Protein AF-A0A1H0GLQ8-F1 (afdb_monomer)

Sequence (218 aa):
MNELDERLARIRRQKAEARTSAADDFAQLKDGLAEAQSKLAELDAVRQTLSEAVKADSRRITALRRRVTVGVVFVALVGALVLALTGAVASRMVDEARSEAARIRTENTQEIAEARAEGEAALQALADRLASREAVLTAEIEAMGADLAQLGADRDAARADLEHFADLRQQIGFDLIPYRNRVVIVVPQGETITRWSAPGLSDLARYNGRMFRVVRAD

Radius of gyration: 82.25 Å; Cα contacts (8 Å, |Δi|>4): 58; chains: 1; bounding box: 126×51×230 Å

Foldseek 3Di:
DDPVVVVVVVVVVVVVVVVVVVVVVVVVVVVVVVVVVVVVVVVVVVVVVVVVVVVVVVVVVVVVVVVVVVVVVVVVVVVVVVVVVVVVVVVVVVVVVVVVVVVVVVVVVVVVVVVVVVVVVVVVVVVVVVVVVVVVVVVVVVVVVVVVVVVVVVVVVVVVVVVVVVVVCVVLAWDFDDDPNDTDIHHDPQKDKDFDDDPPCQPPDDDVSTDIDIDGHD

Mean predicted aligned error: 19.17 Å

pLDDT: mean 80.09, std 10.62, range [47.34, 95.38]

Secondary structure (DSSP, 8-state):
--HHHHHHHHHHHHHHHHHHHHHHHHHHHHHHHHHHHHHHHHHHHHHHHHHHHHHHHHHHHHHHHHHHHHHHHHHHHHHHHHHHHHHHHHHHHHHHHHHHHHHHHHHHHHHHHHHHHHHHHHHHHHHHHHHHHHHHHHHHHHHHHHHHHHHHHHHHHHHHHHHHHHHHHHHHT-EEEEETTEEEEE--TTEEEEE---TT-TTT--BTTB-EEEEE--

Solvent-accessible surface area (backbone atoms only — not comparable to full-atom values): 12084 Å² total; per-residue (Å²): 137,67,74,66,59,60,52,53,52,50,53,54,48,54,54,50,52,54,52,52,52,53,51,51,54,52,49,54,50,50,52,52,49,51,53,51,52,51,52,50,52,51,49,50,51,52,51,50,52,51,54,52,51,52,53,54,49,53,52,50,50,53,55,50,51,51,51,51,53,53,49,52,51,49,53,52,50,51,52,51,50,52,54,51,52,54,50,55,51,52,50,51,52,50,51,50,52,49,53,49,52,49,48,51,49,54,52,51,52,47,53,52,50,51,54,46,53,53,49,52,51,53,51,49,56,49,50,55,52,48,54,52,50,50,55,52,50,53,53,50,52,52,50,51,52,50,54,51,52,50,53,50,52,54,49,52,51,54,47,51,53,50,52,52,49,51,51,51,32,61,74,74,51,46,46,80,44,84,52,95,95,41,79,43,84,43,62,51,93,63,44,44,83,39,84,46,87,59,91,92,54,69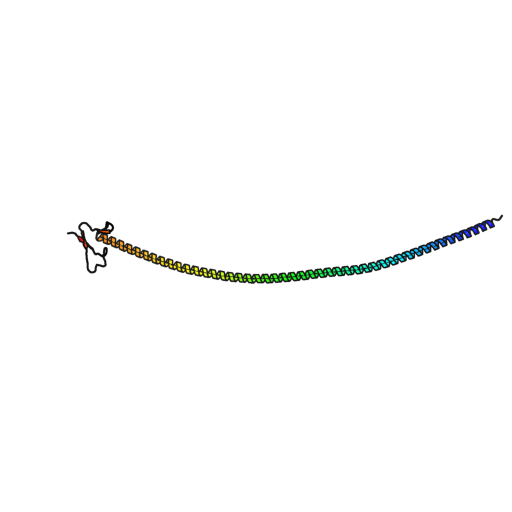,89,80,56,60,64,96,84,41,39,70,41,82,41,76,57,130

Organism: NCBI:txid391948

Structure (mmCIF, N/CA/C/O backbone):
data_AF-A0A1H0GLQ8-F1
#
_entry.id   AF-A0A1H0GLQ8-F1
#
loop_
_atom_site.group_PDB
_atom_site.id
_atom_site.type_symbol
_atom_site.label_atom_id
_atom_site.label_alt_id
_atom_site.label_comp_id
_atom_site.label_asym_id
_atom_site.label_entity_id
_atom_site.label_seq_id
_atom_site.pdbx_PDB_ins_code
_atom_site.Cartn_x
_atom_site.Cartn_y
_atom_site.Cartn_z
_atom_site.occupancy
_atom_site.B_iso_or_equiv
_atom_site.auth_seq_id
_atom_site.auth_comp_id
_atom_site.auth_asym_id
_atom_site.auth_atom_id
_atom_site.pdbx_PDB_model_num
ATOM 1 N N . MET A 1 1 ? 83.042 38.368 -135.558 1.00 49.59 1 MET A N 1
ATOM 2 C CA . MET A 1 1 ? 82.892 37.562 -134.323 1.00 49.59 1 MET A CA 1
ATOM 3 C C . MET A 1 1 ? 81.404 37.416 -134.049 1.00 49.59 1 MET A C 1
ATOM 5 O O . MET A 1 1 ? 80.696 38.394 -134.227 1.00 49.59 1 MET A O 1
ATOM 9 N N . ASN A 1 2 ? 80.935 36.194 -133.787 1.00 54.16 2 ASN A N 1
ATOM 10 C CA . ASN A 1 2 ? 79.605 35.715 -134.186 1.00 54.16 2 ASN A CA 1
ATOM 11 C C . ASN A 1 2 ? 78.627 35.624 -132.990 1.00 54.16 2 ASN A C 1
ATOM 13 O O . ASN A 1 2 ? 78.870 34.882 -132.044 1.00 54.16 2 ASN A O 1
ATOM 17 N N . GLU A 1 3 ? 77.508 36.349 -133.048 1.00 62.97 3 GLU A N 1
ATOM 18 C CA . GLU A 1 3 ? 76.462 36.471 -132.005 1.00 62.97 3 GLU A CA 1
ATOM 19 C C . GLU A 1 3 ? 75.772 35.132 -131.646 1.00 62.97 3 GLU A C 1
ATOM 21 O O . GLU A 1 3 ? 75.215 34.949 -130.560 1.00 62.97 3 GLU A O 1
ATOM 26 N N . LEU A 1 4 ? 75.862 34.151 -132.548 1.00 64.12 4 LEU A N 1
ATOM 27 C CA . LEU A 1 4 ? 75.342 32.793 -132.373 1.00 64.12 4 LEU A CA 1
ATOM 28 C C . LEU A 1 4 ? 76.078 31.988 -131.289 1.00 64.12 4 LEU A C 1
ATOM 30 O O . LEU A 1 4 ? 75.429 31.245 -130.549 1.00 64.12 4 LEU A O 1
ATOM 34 N N . ASP A 1 5 ? 77.393 32.163 -131.137 1.00 63.53 5 ASP A N 1
ATOM 35 C CA . ASP A 1 5 ? 78.181 31.400 -130.157 1.00 63.53 5 ASP A CA 1
ATOM 36 C C . ASP A 1 5 ? 77.890 31.841 -128.717 1.00 63.53 5 ASP A C 1
ATOM 38 O O . ASP A 1 5 ? 77.832 31.025 -127.793 1.00 63.53 5 ASP A O 1
ATOM 42 N N . GLU A 1 6 ? 77.609 33.127 -128.520 1.00 68.44 6 GLU A N 1
ATOM 43 C CA . GLU A 1 6 ? 77.315 33.685 -127.202 1.00 68.44 6 GLU A CA 1
ATOM 44 C C . GLU A 1 6 ? 75.910 33.291 -126.704 1.00 68.44 6 GLU A C 1
ATOM 46 O O . GLU A 1 6 ? 75.699 33.045 -125.510 1.00 68.44 6 GLU A O 1
ATOM 51 N N . ARG A 1 7 ? 74.943 33.144 -127.622 1.00 66.19 7 ARG A N 1
ATOM 52 C CA . ARG A 1 7 ? 73.624 32.560 -127.322 1.00 66.19 7 ARG A CA 1
ATOM 53 C C . ARG A 1 7 ? 73.721 31.072 -126.992 1.00 66.19 7 ARG A C 1
ATOM 55 O O . ARG A 1 7 ? 73.078 30.623 -126.042 1.00 66.19 7 ARG A O 1
ATOM 62 N N . LEU A 1 8 ? 74.549 30.315 -127.714 1.00 67.75 8 LEU A N 1
ATOM 63 C CA . LEU A 1 8 ? 74.749 28.890 -127.443 1.00 67.75 8 LEU A CA 1
ATOM 64 C C . LEU A 1 8 ? 75.409 28.657 -126.073 1.00 67.75 8 LEU A C 1
ATOM 66 O O . LEU A 1 8 ? 75.023 27.742 -125.341 1.00 67.75 8 LEU A O 1
ATOM 70 N N . ALA A 1 9 ? 76.365 29.512 -125.697 1.00 70.62 9 ALA A N 1
ATOM 71 C CA . ALA A 1 9 ? 77.002 29.490 -124.383 1.00 70.62 9 ALA A CA 1
ATOM 72 C C . ALA A 1 9 ? 76.008 29.813 -123.253 1.00 70.62 9 ALA A C 1
ATOM 74 O O . ALA A 1 9 ? 75.979 29.101 -122.248 1.00 70.62 9 ALA A O 1
ATOM 75 N N . ARG A 1 10 ? 75.139 30.821 -123.434 1.00 70.31 10 ARG A N 1
ATOM 76 C CA . ARG A 1 10 ? 74.083 31.168 -122.464 1.00 70.31 10 ARG A CA 1
ATOM 77 C C . ARG A 1 10 ? 73.074 30.039 -122.260 1.00 70.31 10 ARG A C 1
ATOM 79 O O . ARG A 1 10 ? 72.783 29.696 -121.118 1.00 70.31 10 ARG A O 1
ATOM 86 N N . ILE A 1 11 ? 72.606 29.408 -123.339 1.00 70.25 11 ILE A N 1
ATOM 87 C CA . ILE A 1 11 ? 71.654 28.287 -123.256 1.00 70.25 11 ILE A CA 1
ATOM 88 C C . ILE A 1 11 ? 72.286 27.076 -122.555 1.00 70.25 11 ILE A C 1
ATOM 90 O O . ILE A 1 11 ? 71.638 26.427 -121.733 1.00 70.25 11 ILE A O 1
ATOM 94 N N . ARG A 1 12 ? 73.563 26.769 -122.827 1.00 68.31 12 ARG A N 1
ATOM 95 C CA . ARG A 1 12 ? 74.273 25.686 -122.125 1.00 68.31 12 ARG A CA 1
ATOM 96 C C . ARG A 1 12 ? 74.431 25.969 -120.630 1.00 68.31 12 ARG A C 1
ATOM 98 O O . ARG A 1 12 ? 74.273 25.043 -119.839 1.00 68.31 12 ARG A O 1
ATOM 105 N N . ARG A 1 13 ? 74.685 27.224 -120.249 1.00 69.25 13 ARG A N 1
ATOM 106 C CA . ARG A 1 13 ? 74.791 27.650 -118.845 1.00 69.25 13 ARG A CA 1
ATOM 107 C C . ARG A 1 13 ? 73.452 27.538 -118.114 1.00 69.25 13 ARG A C 1
ATOM 109 O O . ARG A 1 13 ? 73.380 26.850 -117.105 1.00 69.25 13 ARG A O 1
ATOM 116 N N . GLN A 1 14 ? 72.382 28.072 -118.705 1.00 71.56 14 GLN A N 1
ATOM 117 C CA . GLN A 1 14 ? 71.026 27.970 -118.152 1.00 71.56 14 GLN A CA 1
ATOM 118 C C . GLN A 1 14 ? 70.559 26.518 -118.011 1.00 71.56 14 GLN A C 1
ATOM 120 O O . GLN A 1 14 ? 69.934 26.162 -117.019 1.00 71.56 14 GLN A O 1
ATOM 125 N N . LYS A 1 15 ? 70.890 25.648 -118.973 1.00 65.44 15 LYS A N 1
ATOM 126 C CA . LYS A 1 15 ? 70.557 24.220 -118.884 1.00 65.44 15 LYS A CA 1
ATOM 127 C C . LYS A 1 15 ? 71.316 23.510 -117.758 1.00 65.44 15 LYS A C 1
ATOM 129 O O . LYS A 1 15 ? 70.762 22.598 -117.149 1.00 65.44 15 LYS A O 1
ATOM 134 N N . ALA A 1 16 ? 72.568 23.886 -117.502 1.00 68.62 16 ALA A N 1
ATOM 135 C CA . ALA A 1 16 ? 73.348 23.327 -116.4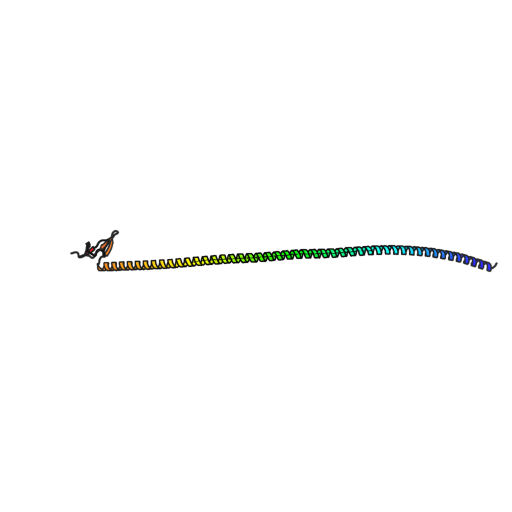02 1.00 68.62 16 ALA A CA 1
ATOM 136 C C . ALA A 1 16 ? 72.811 23.801 -115.041 1.00 68.62 16 ALA A C 1
ATOM 138 O O . ALA A 1 16 ? 72.562 22.965 -114.179 1.00 68.62 16 ALA A O 1
ATOM 139 N N . GLU A 1 17 ? 72.538 25.101 -114.900 1.00 70.38 17 GLU A N 1
ATOM 140 C CA . GLU A 1 17 ? 71.990 25.717 -113.681 1.00 70.38 17 GLU A CA 1
ATOM 141 C C . GLU A 1 17 ? 70.578 25.207 -113.348 1.00 70.38 17 GLU A C 1
ATOM 143 O O . GLU A 1 17 ? 70.289 24.869 -112.201 1.00 70.38 17 GLU A O 1
ATOM 148 N N . ALA A 1 18 ? 69.708 25.055 -114.352 1.00 63.97 18 ALA A N 1
ATOM 149 C CA . ALA A 1 18 ? 68.379 24.474 -114.159 1.00 63.97 18 ALA A CA 1
ATOM 150 C C . ALA A 1 18 ? 68.448 22.997 -113.737 1.00 63.97 18 ALA A C 1
ATOM 152 O O . ALA A 1 18 ? 67.607 22.527 -112.975 1.00 63.97 18 ALA A O 1
ATOM 153 N N . ARG A 1 19 ? 69.456 22.251 -114.210 1.00 62.09 19 ARG A N 1
ATOM 154 C CA . ARG A 1 19 ? 69.634 20.840 -113.850 1.00 62.09 19 ARG A CA 1
ATOM 155 C C . ARG A 1 19 ? 70.168 20.670 -112.429 1.00 62.09 19 ARG A C 1
ATOM 157 O O . ARG A 1 19 ? 69.769 19.715 -111.772 1.00 62.09 19 ARG A O 1
ATOM 164 N N . THR A 1 20 ? 71.035 21.565 -111.961 1.00 67.75 20 THR A N 1
ATOM 165 C CA . THR A 1 20 ? 71.507 21.565 -110.568 1.00 67.75 20 THR A CA 1
ATOM 166 C C . THR A 1 20 ? 70.415 22.028 -109.610 1.00 67.75 20 THR A C 1
ATOM 168 O O . THR A 1 20 ? 70.162 21.331 -108.640 1.00 67.75 20 THR A O 1
ATOM 171 N N . SER A 1 21 ? 69.676 23.097 -109.938 1.00 67.12 21 SER A N 1
ATOM 172 C CA . SER A 1 21 ? 68.538 23.559 -109.123 1.00 67.12 21 SER A CA 1
ATOM 173 C C . SER A 1 21 ? 67.460 22.485 -108.993 1.00 67.12 21 SER A C 1
ATOM 175 O O . SER A 1 21 ? 67.001 22.206 -107.895 1.00 67.12 21 SER A O 1
ATOM 177 N N . ALA A 1 22 ? 67.103 21.819 -110.098 1.00 61.66 22 ALA A N 1
ATOM 178 C CA . ALA A 1 22 ? 66.137 20.727 -110.047 1.00 61.66 22 ALA A CA 1
ATOM 179 C C . ALA A 1 22 ? 66.649 19.541 -109.210 1.00 61.66 22 ALA A C 1
ATOM 181 O O . ALA A 1 22 ? 65.866 18.909 -108.508 1.00 61.66 22 ALA A O 1
ATOM 182 N N . ALA A 1 23 ? 67.945 19.219 -109.272 1.00 66.31 23 ALA A N 1
ATOM 183 C CA . ALA A 1 23 ? 68.523 18.148 -108.462 1.00 66.31 23 ALA A CA 1
ATOM 184 C C . ALA A 1 23 ? 68.511 18.483 -106.959 1.00 66.31 23 ALA A C 1
ATOM 186 O O . ALA A 1 23 ? 68.191 17.603 -106.159 1.00 66.31 23 ALA A O 1
ATOM 187 N N . ASP A 1 24 ? 68.792 19.736 -106.595 1.00 69.38 24 ASP A N 1
ATOM 188 C CA . ASP A 1 24 ? 68.756 20.215 -105.209 1.00 69.38 24 ASP A CA 1
ATOM 189 C C . ASP A 1 24 ? 67.320 20.250 -104.660 1.00 69.38 24 ASP A C 1
ATOM 191 O O . ASP A 1 24 ? 67.075 19.747 -103.563 1.00 69.38 24 ASP A O 1
ATOM 195 N N . ASP A 1 25 ? 66.346 20.719 -105.448 1.00 67.81 25 ASP A N 1
ATOM 196 C CA . ASP A 1 25 ? 64.925 20.718 -105.066 1.00 67.81 25 ASP A CA 1
ATOM 197 C C . ASP A 1 25 ? 64.399 19.287 -104.839 1.00 67.81 25 ASP A C 1
ATOM 199 O O . ASP A 1 25 ? 63.671 19.016 -103.880 1.00 67.81 25 ASP A O 1
ATOM 203 N N . PHE A 1 26 ? 64.799 18.330 -105.687 1.00 68.50 26 PHE A N 1
ATOM 204 C CA . PHE A 1 26 ? 64.449 16.917 -105.504 1.00 68.50 26 PHE A CA 1
ATOM 205 C C . PHE A 1 26 ? 65.114 16.296 -104.271 1.00 68.50 26 PHE A C 1
ATOM 207 O O . PHE A 1 26 ? 64.495 15.450 -103.619 1.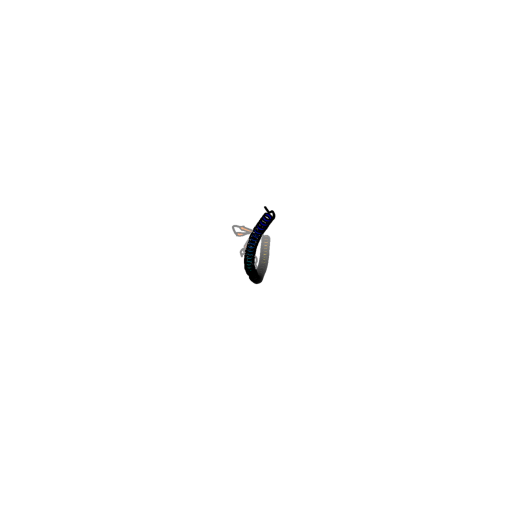00 68.50 26 PHE A O 1
ATOM 214 N N . ALA A 1 27 ? 66.343 16.695 -103.935 1.00 70.38 27 ALA A N 1
ATOM 215 C CA . ALA A 1 27 ? 67.005 16.257 -102.709 1.00 70.38 27 ALA A CA 1
ATOM 216 C C . ALA A 1 27 ? 66.273 16.798 -101.470 1.00 70.38 27 ALA A C 1
ATOM 218 O O . ALA A 1 27 ? 65.933 16.022 -100.580 1.00 70.38 27 ALA A O 1
ATOM 219 N N . GLN A 1 28 ? 65.910 18.084 -101.471 1.00 68.88 28 GLN A N 1
ATOM 220 C CA . GLN A 1 28 ? 65.162 18.713 -100.380 1.00 68.88 28 GLN A CA 1
ATOM 221 C C . GLN A 1 28 ? 63.776 18.088 -100.174 1.00 68.88 28 GLN A C 1
ATOM 223 O O . GLN A 1 28 ? 63.361 17.844 -99.042 1.00 68.88 28 GLN A O 1
ATOM 228 N N . LEU A 1 29 ? 63.063 17.778 -101.261 1.00 67.62 29 LEU A N 1
ATOM 229 C CA . LEU A 1 29 ? 61.773 17.087 -101.190 1.00 67.62 29 LEU A CA 1
ATOM 230 C C . LEU A 1 29 ? 61.911 15.651 -100.679 1.00 67.62 29 LEU A C 1
ATOM 232 O O . LEU A 1 29 ? 61.051 15.181 -99.935 1.00 67.62 29 LEU A O 1
ATOM 236 N N . LYS A 1 30 ? 62.980 14.948 -101.063 1.00 68.25 30 LYS A N 1
ATOM 237 C CA . LYS A 1 30 ? 63.251 13.589 -100.586 1.00 68.25 30 LYS A CA 1
ATOM 238 C C . LYS A 1 30 ? 63.563 13.578 -99.091 1.00 68.25 30 LYS A C 1
ATOM 240 O O . LYS A 1 30 ? 63.024 12.733 -98.377 1.00 68.25 30 LYS A O 1
ATOM 245 N N . ASP A 1 31 ? 64.364 14.529 -98.625 1.00 75.81 31 ASP A N 1
ATOM 246 C CA . ASP A 1 31 ? 64.688 14.682 -97.207 1.00 75.81 31 ASP A CA 1
ATOM 247 C C . ASP A 1 31 ? 63.444 15.089 -96.401 1.00 75.81 31 ASP A C 1
ATOM 249 O O . ASP A 1 31 ? 63.146 14.476 -95.377 1.00 75.81 31 ASP A O 1
ATOM 253 N N . GLY A 1 32 ? 62.636 16.025 -96.915 1.00 72.31 32 GLY A N 1
ATOM 254 C CA . GLY A 1 32 ? 61.366 16.418 -96.297 1.00 72.31 32 GLY A CA 1
ATOM 255 C C . GLY A 1 32 ? 60.334 15.285 -96.241 1.00 72.31 32 GLY A C 1
ATOM 256 O O . GLY A 1 32 ? 59.610 15.153 -95.254 1.00 72.31 32 GLY A O 1
ATOM 257 N N . LEU A 1 33 ? 60.281 14.417 -97.259 1.00 71.38 33 LEU A N 1
ATOM 258 C CA . LEU A 1 33 ? 59.424 13.229 -97.255 1.00 71.38 33 LEU A CA 1
ATOM 259 C C . LEU A 1 33 ? 59.906 12.191 -96.234 1.00 71.38 33 LEU A C 1
ATOM 261 O O . LEU A 1 33 ? 59.079 11.594 -95.545 1.00 71.38 33 LEU A O 1
ATOM 265 N N . ALA A 1 34 ? 61.220 11.991 -96.115 1.00 75.94 34 ALA A N 1
ATOM 266 C CA . ALA A 1 34 ? 61.797 11.103 -95.109 1.00 75.94 34 ALA A CA 1
ATOM 267 C C . ALA A 1 34 ? 61.519 11.617 -93.685 1.00 75.94 34 ALA A C 1
ATOM 269 O O . ALA A 1 34 ? 61.120 10.841 -92.816 1.00 75.94 34 ALA A O 1
ATOM 270 N N . GLU A 1 35 ? 61.635 12.928 -93.459 1.00 79.06 35 GLU A N 1
ATOM 271 C CA . GLU A 1 35 ? 61.302 13.558 -92.180 1.00 79.06 35 GLU A CA 1
ATOM 272 C C . GLU A 1 35 ? 59.804 13.429 -91.856 1.00 79.06 35 GLU A C 1
ATOM 274 O O . GLU A 1 35 ? 59.433 13.071 -90.735 1.00 79.06 35 GLU A O 1
ATOM 279 N N . ALA A 1 36 ? 58.929 13.653 -92.841 1.00 71.69 36 ALA A N 1
ATOM 280 C CA . ALA A 1 36 ? 57.488 13.488 -92.677 1.00 71.69 36 ALA A CA 1
ATOM 281 C C . ALA A 1 36 ? 57.105 12.030 -92.375 1.00 71.69 36 ALA A C 1
ATOM 283 O O . ALA A 1 36 ? 56.279 11.790 -91.496 1.00 71.69 36 ALA A O 1
ATOM 284 N N . GLN A 1 37 ? 57.727 11.057 -93.049 1.00 75.19 37 GLN A N 1
ATOM 285 C CA . GLN A 1 37 ? 57.523 9.631 -92.777 1.00 75.19 37 GLN A CA 1
ATOM 286 C C . GLN A 1 37 ? 58.008 9.240 -91.376 1.00 75.19 37 GLN A C 1
ATOM 288 O O . GLN A 1 37 ? 57.306 8.508 -90.680 1.00 75.19 37 GLN A O 1
ATOM 293 N N . SER A 1 38 ? 59.152 9.770 -90.929 1.00 82.00 38 SER A N 1
ATOM 294 C CA . SER A 1 38 ? 59.654 9.557 -89.565 1.00 82.00 38 SER A CA 1
ATOM 295 C C . SER A 1 38 ? 58.683 10.104 -88.518 1.00 82.00 38 SER A C 1
ATOM 297 O O . SER A 1 38 ? 58.324 9.396 -87.580 1.00 82.00 38 SER A O 1
ATOM 299 N N . LYS A 1 39 ? 58.184 11.333 -88.705 1.00 79.25 39 LYS A N 1
ATOM 300 C CA . LYS A 1 39 ? 57.196 11.948 -87.804 1.00 79.25 39 LYS A CA 1
ATOM 301 C C . LYS A 1 39 ? 55.878 11.181 -87.771 1.00 79.25 39 LYS A C 1
ATOM 303 O O . LYS A 1 39 ? 55.260 11.086 -86.716 1.00 79.25 39 LYS A O 1
ATOM 308 N N . LEU A 1 40 ? 55.448 10.619 -88.902 1.00 77.31 40 LEU A N 1
ATOM 309 C CA . LEU A 1 40 ? 54.238 9.797 -88.964 1.00 77.31 40 LEU A CA 1
ATOM 310 C C . LEU A 1 40 ? 54.415 8.483 -88.191 1.00 77.31 40 LEU A C 1
ATOM 312 O O . LEU A 1 40 ? 53.533 8.105 -87.424 1.00 77.31 40 LEU A O 1
ATOM 316 N N . ALA A 1 41 ? 55.577 7.839 -88.329 1.00 80.19 41 ALA A N 1
ATOM 317 C CA . ALA A 1 41 ? 55.919 6.636 -87.575 1.00 80.19 41 ALA A CA 1
ATOM 318 C C . ALA A 1 41 ? 56.018 6.907 -86.062 1.00 80.19 41 ALA A C 1
ATOM 320 O O . ALA A 1 41 ? 55.525 6.113 -85.260 1.00 80.19 41 ALA A O 1
ATOM 321 N N . GLU A 1 42 ? 56.591 8.046 -85.659 1.00 84.12 42 GLU A N 1
ATOM 322 C CA . GLU A 1 42 ? 56.594 8.486 -84.258 1.00 84.12 42 GLU A CA 1
ATOM 323 C C . GLU A 1 42 ? 55.173 8.727 -83.735 1.00 84.12 42 GLU A C 1
ATOM 325 O O . GLU A 1 42 ? 54.838 8.293 -82.631 1.00 84.12 42 GLU A O 1
ATOM 330 N N . LEU A 1 43 ? 54.307 9.365 -84.530 1.00 79.50 43 LEU A N 1
ATOM 331 C CA . LEU A 1 43 ? 52.918 9.614 -84.146 1.00 79.50 43 LEU A CA 1
ATOM 332 C C . LEU A 1 43 ? 52.129 8.313 -83.970 1.00 79.50 43 LEU A C 1
ATOM 334 O O . LEU A 1 43 ? 51.350 8.193 -83.023 1.00 79.50 43 LEU A O 1
ATOM 338 N N . ASP A 1 44 ? 52.336 7.336 -84.853 1.00 81.44 44 ASP A N 1
ATOM 339 C CA . ASP A 1 44 ? 51.697 6.025 -84.754 1.00 81.44 44 ASP A CA 1
ATOM 340 C C . ASP A 1 44 ? 52.202 5.243 -83.536 1.00 81.44 44 ASP A C 1
ATOM 342 O O . ASP A 1 44 ? 51.394 4.639 -82.824 1.00 81.44 44 ASP A O 1
ATOM 346 N N . ALA A 1 45 ? 53.495 5.332 -83.209 1.00 81.88 45 ALA A N 1
ATOM 347 C CA . ALA A 1 45 ? 54.038 4.756 -81.981 1.00 81.88 45 ALA A CA 1
ATOM 348 C C . ALA A 1 45 ? 53.416 5.401 -80.727 1.00 81.88 45 ALA A C 1
ATOM 350 O O . ALA A 1 45 ? 52.982 4.697 -79.812 1.00 81.88 45 ALA A O 1
ATOM 351 N N . VAL A 1 46 ? 53.287 6.733 -80.693 1.00 81.06 46 VAL A N 1
ATOM 352 C CA . VAL A 1 46 ? 52.617 7.463 -79.598 1.00 81.06 46 VAL A CA 1
ATOM 353 C C . VAL A 1 46 ? 51.134 7.098 -79.511 1.00 81.06 46 VAL A C 1
ATOM 355 O O . VAL A 1 46 ? 50.598 6.890 -78.422 1.00 81.06 46 VAL A O 1
ATOM 358 N N . ARG A 1 47 ? 50.454 6.961 -80.651 1.00 79.06 47 ARG A N 1
ATOM 359 C CA . ARG A 1 47 ? 49.052 6.538 -80.697 1.00 79.06 47 ARG A CA 1
ATOM 360 C C . ARG A 1 47 ? 48.885 5.120 -80.158 1.00 79.06 47 ARG A C 1
ATOM 362 O O . ARG A 1 47 ? 47.929 4.858 -79.424 1.00 79.06 47 ARG A O 1
ATOM 369 N N . GLN A 1 48 ? 49.807 4.219 -80.485 1.00 79.06 48 GLN A N 1
ATOM 370 C CA . GLN A 1 48 ? 49.790 2.850 -79.990 1.00 79.06 48 GLN A CA 1
ATOM 371 C C . GLN A 1 48 ? 50.007 2.806 -78.473 1.00 79.06 48 GLN A C 1
ATOM 373 O O . GLN A 1 48 ? 49.194 2.185 -77.781 1.00 79.06 48 GLN A O 1
ATOM 378 N N . THR A 1 49 ? 50.997 3.532 -77.940 1.00 82.69 49 THR A N 1
ATOM 379 C CA . THR A 1 49 ? 51.257 3.573 -76.489 1.00 82.69 49 THR A CA 1
ATOM 380 C C . THR A 1 49 ? 50.100 4.190 -75.704 1.00 82.69 49 THR A C 1
ATOM 382 O O . THR A 1 49 ? 49.690 3.627 -74.687 1.00 82.69 49 THR A O 1
ATOM 385 N N . LEU A 1 50 ? 49.482 5.272 -76.199 1.00 74.88 50 LEU A N 1
ATOM 386 C CA . LEU A 1 50 ? 48.267 5.822 -75.589 1.00 74.88 50 LEU A CA 1
ATOM 387 C C . LEU A 1 50 ? 47.116 4.813 -75.618 1.00 74.88 50 LEU A C 1
ATOM 389 O O . LEU A 1 50 ? 46.391 4.679 -74.634 1.00 74.88 50 LEU A O 1
ATOM 393 N N . SER A 1 51 ? 46.934 4.089 -76.725 1.00 78.62 51 SER A N 1
ATOM 394 C CA . SER A 1 51 ? 45.856 3.099 -76.831 1.00 78.62 51 SER A CA 1
ATOM 395 C C . SER A 1 51 ? 46.030 1.943 -75.837 1.00 78.62 51 SER A C 1
ATOM 397 O O . SER A 1 51 ? 45.047 1.448 -75.280 1.00 78.62 51 SER A O 1
ATOM 399 N N . GLU A 1 52 ? 47.272 1.531 -75.577 1.00 83.38 52 GLU A N 1
ATOM 400 C CA . GLU A 1 52 ? 47.603 0.499 -74.597 1.00 83.38 52 GLU A CA 1
ATOM 401 C C . GLU A 1 52 ? 47.431 1.011 -73.164 1.00 83.38 52 GLU A C 1
ATOM 403 O O . GLU A 1 52 ? 46.808 0.322 -72.349 1.00 83.38 52 GLU A O 1
ATOM 408 N N . ALA A 1 53 ? 47.868 2.241 -72.878 1.00 74.06 53 ALA A N 1
ATOM 409 C CA . ALA A 1 53 ? 47.658 2.900 -71.590 1.00 74.06 53 ALA A CA 1
ATOM 410 C C . ALA A 1 53 ? 46.160 3.052 -71.268 1.00 74.06 53 ALA A C 1
ATOM 412 O O . ALA A 1 53 ? 45.710 2.646 -70.197 1.00 74.06 53 ALA A O 1
ATOM 413 N N . VAL A 1 54 ? 45.351 3.510 -72.228 1.00 71.88 54 VAL A N 1
ATOM 414 C CA . VAL A 1 54 ? 43.893 3.652 -72.068 1.00 71.88 54 VAL A CA 1
ATOM 415 C C . VAL A 1 54 ? 43.215 2.298 -71.830 1.00 71.88 54 VAL A C 1
ATOM 417 O O . VAL A 1 54 ? 42.319 2.191 -70.990 1.00 71.88 54 VAL A O 1
ATOM 420 N N . LYS A 1 55 ? 43.643 1.229 -72.516 1.00 79.00 55 LYS A N 1
ATOM 421 C CA . LYS A 1 55 ? 43.125 -0.129 -72.264 1.00 79.00 55 LYS A CA 1
ATOM 422 C C . LYS A 1 55 ? 43.510 -0.635 -70.872 1.00 79.00 55 LYS A C 1
ATOM 424 O O . LYS A 1 55 ? 42.677 -1.254 -70.203 1.00 79.00 55 LYS A O 1
ATOM 429 N N . ALA A 1 56 ? 44.743 -0.388 -70.432 1.00 78.81 56 ALA A N 1
ATOM 430 C CA . ALA A 1 56 ? 45.211 -0.765 -69.101 1.00 78.81 56 ALA A CA 1
ATOM 431 C C . ALA A 1 56 ? 44.430 -0.028 -68.000 1.00 78.81 56 ALA A C 1
ATOM 433 O O . ALA A 1 56 ? 43.950 -0.664 -67.056 1.00 78.81 56 ALA A O 1
ATOM 434 N N . ASP A 1 57 ? 44.209 1.275 -68.164 1.00 72.75 57 ASP A N 1
ATOM 435 C CA . ASP A 1 57 ? 43.449 2.089 -67.216 1.00 72.75 57 ASP A CA 1
ATOM 436 C C . ASP A 1 57 ? 41.962 1.726 -67.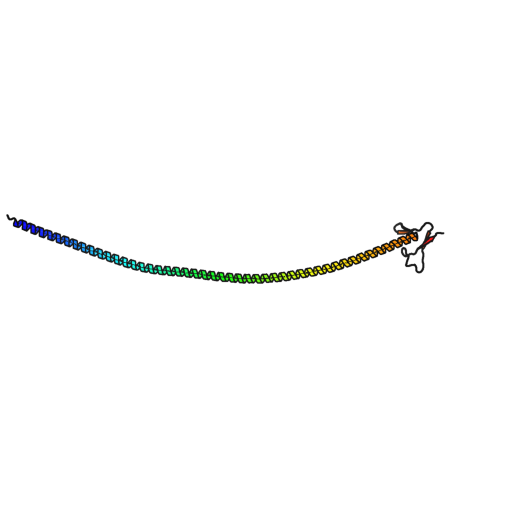207 1.00 72.75 57 ASP A C 1
ATOM 438 O O . ASP A 1 57 ? 41.371 1.581 -66.138 1.00 72.75 57 ASP A O 1
ATOM 442 N N . SER A 1 58 ? 41.360 1.439 -68.364 1.00 70.12 58 SER A N 1
ATOM 443 C CA . SER A 1 58 ? 39.971 0.964 -68.447 1.00 70.12 58 SER A CA 1
ATOM 444 C C . SER A 1 58 ? 39.751 -0.353 -67.680 1.00 70.12 58 SER A C 1
ATOM 446 O O . SER A 1 58 ? 38.770 -0.509 -66.938 1.00 70.12 58 SER A O 1
ATOM 448 N N . ARG A 1 59 ? 40.707 -1.293 -67.764 1.00 78.00 59 ARG A N 1
ATOM 449 C CA . ARG A 1 59 ? 40.677 -2.544 -66.983 1.00 78.00 59 ARG A CA 1
ATOM 450 C C . ARG A 1 59 ? 40.810 -2.281 -65.482 1.00 78.00 59 ARG A C 1
ATOM 452 O O . ARG A 1 59 ? 40.064 -2.868 -64.695 1.00 78.00 59 ARG A O 1
ATOM 459 N N . ARG A 1 60 ? 41.712 -1.379 -65.079 1.00 73.06 60 ARG A N 1
ATOM 460 C CA . ARG A 1 60 ? 41.900 -0.991 -63.669 1.00 73.06 60 ARG A CA 1
ATOM 461 C C . ARG A 1 60 ? 40.656 -0.319 -63.092 1.00 73.06 60 ARG A C 1
ATOM 463 O O . ARG A 1 60 ? 40.224 -0.697 -62.006 1.00 73.06 60 ARG A O 1
ATOM 470 N N . ILE A 1 61 ? 40.029 0.594 -63.834 1.00 76.62 61 ILE A N 1
ATOM 471 C CA . ILE A 1 61 ? 38.788 1.272 -63.429 1.00 76.62 61 ILE A CA 1
ATOM 472 C C . ILE A 1 61 ? 37.655 0.260 -63.234 1.00 76.62 61 ILE A C 1
ATOM 474 O O . ILE A 1 61 ? 36.923 0.333 -62.248 1.00 76.62 61 ILE A O 1
ATOM 478 N N . THR A 1 62 ? 37.528 -0.723 -64.126 1.00 79.88 62 THR A N 1
ATOM 479 C CA . THR A 1 62 ? 36.491 -1.762 -64.018 1.00 79.88 62 THR A CA 1
ATOM 480 C C . THR A 1 62 ? 36.706 -2.655 -62.792 1.00 79.88 62 THR A C 1
ATOM 482 O O . THR A 1 62 ? 35.763 -2.936 -62.048 1.00 79.88 62 THR A O 1
ATOM 485 N N . ALA A 1 63 ? 37.953 -3.056 -62.524 1.00 77.06 63 ALA A N 1
ATOM 486 C CA . ALA A 1 63 ? 38.300 -3.827 -61.332 1.00 77.06 63 ALA A CA 1
ATOM 487 C C . ALA A 1 63 ? 38.060 -3.031 -60.036 1.00 77.06 63 ALA A C 1
ATOM 489 O O . ALA A 1 63 ? 37.536 -3.580 -59.064 1.00 77.06 63 ALA A O 1
ATOM 490 N N . LEU A 1 64 ? 38.392 -1.736 -60.032 1.00 78.88 64 LEU A N 1
ATOM 491 C CA . LEU A 1 64 ? 38.171 -0.852 -58.891 1.00 78.88 64 LEU A CA 1
ATOM 492 C C . LEU A 1 64 ? 36.675 -0.650 -58.625 1.00 78.88 64 LEU A C 1
ATOM 494 O O . LEU A 1 64 ? 36.240 -0.821 -57.489 1.00 78.88 64 LEU A O 1
ATOM 498 N N . ARG A 1 65 ? 35.869 -0.393 -59.667 1.00 81.50 65 ARG A N 1
ATOM 499 C CA . ARG A 1 65 ? 34.404 -0.295 -59.552 1.00 81.50 65 ARG A CA 1
ATOM 500 C C . ARG A 1 65 ? 33.811 -1.554 -58.931 1.00 81.50 65 ARG A C 1
ATOM 502 O O . ARG A 1 65 ? 33.062 -1.447 -57.970 1.00 81.50 65 ARG A O 1
ATOM 509 N N . ARG A 1 66 ? 34.207 -2.743 -59.402 1.00 84.06 66 ARG A N 1
ATOM 510 C CA . ARG A 1 66 ? 33.724 -4.014 -58.840 1.00 84.06 66 ARG A CA 1
ATOM 511 C C . ARG A 1 66 ? 34.072 -4.156 -57.357 1.00 84.06 66 ARG A C 1
ATOM 513 O O . ARG A 1 66 ? 33.215 -4.566 -56.581 1.00 84.06 66 ARG A O 1
ATOM 520 N N . ARG A 1 67 ? 35.296 -3.802 -56.947 1.00 83.44 67 ARG A N 1
ATOM 521 C CA . ARG A 1 67 ? 35.703 -3.845 -55.530 1.00 83.44 67 ARG A CA 1
ATOM 522 C C . ARG A 1 67 ? 34.911 -2.862 -54.672 1.00 83.44 67 ARG A C 1
ATOM 524 O O . ARG A 1 67 ? 34.471 -3.246 -53.595 1.00 83.44 67 ARG A O 1
ATOM 531 N N . VAL A 1 68 ? 34.689 -1.639 -55.156 1.00 85.69 68 VAL A N 1
ATOM 532 C CA . VAL A 1 68 ? 33.885 -0.635 -54.445 1.00 85.69 68 VAL A CA 1
ATOM 533 C C . VAL A 1 68 ? 32.439 -1.105 -54.306 1.00 85.69 68 VAL A C 1
ATOM 535 O O . VAL A 1 68 ? 31.908 -1.079 -53.204 1.00 85.69 68 VAL A O 1
ATOM 538 N N . THR A 1 69 ? 31.817 -1.615 -55.373 1.00 86.06 69 THR A N 1
ATOM 539 C CA . THR A 1 69 ? 30.444 -2.139 -55.310 1.00 86.06 69 THR A CA 1
ATOM 540 C C . THR A 1 69 ? 30.326 -3.298 -54.324 1.00 86.06 69 THR A C 1
ATOM 542 O O . THR A 1 69 ? 29.423 -3.297 -53.493 1.00 86.06 69 THR A O 1
ATOM 545 N N . VAL A 1 70 ? 31.255 -4.260 -54.361 1.00 87.56 70 VAL A N 1
ATOM 546 C CA . VAL A 1 70 ? 31.268 -5.382 -53.407 1.00 87.56 70 VAL A CA 1
ATOM 547 C C . VAL A 1 70 ? 31.466 -4.882 -51.975 1.00 87.56 70 VAL A C 1
ATOM 549 O O . VAL A 1 70 ? 30.758 -5.331 -51.080 1.00 87.56 70 VAL A O 1
ATOM 552 N N . GLY A 1 71 ? 32.370 -3.922 -51.758 1.00 85.12 71 GLY A N 1
ATOM 553 C CA . GLY A 1 71 ? 32.596 -3.316 -50.446 1.00 85.12 71 GLY A CA 1
ATOM 554 C C . GLY A 1 71 ? 31.353 -2.612 -49.901 1.00 85.12 71 GLY A C 1
ATOM 555 O O . GLY A 1 71 ? 30.968 -2.855 -48.763 1.00 85.12 71 GLY A O 1
ATOM 556 N N . VAL A 1 72 ? 30.676 -1.802 -50.720 1.00 88.88 72 VAL A N 1
ATOM 557 C CA . VAL A 1 72 ? 29.444 -1.096 -50.327 1.00 88.88 72 VAL A CA 1
ATOM 558 C C . VAL A 1 72 ? 28.322 -2.080 -49.994 1.00 88.88 72 VAL A C 1
ATOM 560 O O . VAL A 1 72 ? 27.666 -1.926 -48.967 1.00 88.88 72 VAL A O 1
ATOM 563 N N . VAL A 1 73 ? 28.126 -3.118 -50.813 1.00 90.69 73 VAL A N 1
ATOM 564 C CA . VAL A 1 73 ? 27.121 -4.161 -50.544 1.00 90.69 73 VAL A CA 1
ATOM 565 C C . VAL A 1 73 ? 27.442 -4.903 -49.249 1.00 90.69 73 VAL A C 1
ATOM 567 O O . VAL A 1 73 ? 26.546 -5.138 -48.443 1.00 90.69 73 VAL A O 1
ATOM 570 N N . PHE A 1 74 ? 28.712 -5.233 -49.011 1.00 90.38 74 PHE A N 1
ATOM 571 C CA . PHE A 1 74 ? 29.124 -5.898 -47.779 1.00 90.38 74 PHE A CA 1
ATOM 572 C C . PHE A 1 74 ? 28.862 -5.025 -46.547 1.00 90.38 74 PHE A C 1
ATOM 574 O O . PHE A 1 74 ? 28.276 -5.500 -45.579 1.00 90.38 74 PHE A O 1
ATOM 581 N N . VAL A 1 75 ? 29.212 -3.736 -46.598 1.00 90.38 75 VAL A N 1
ATOM 582 C CA . VAL A 1 75 ? 28.931 -2.786 -45.509 1.00 90.38 75 VAL A CA 1
ATOM 583 C C . VAL A 1 75 ? 27.426 -2.663 -45.254 1.00 90.38 75 VAL A C 1
ATOM 585 O O . VAL A 1 75 ? 27.004 -2.693 -44.100 1.00 90.38 75 VAL A O 1
ATOM 588 N N . ALA A 1 76 ? 26.607 -2.588 -4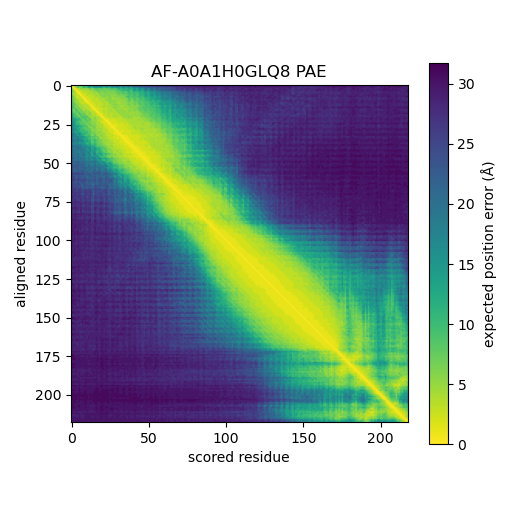6.305 1.00 88.44 76 ALA A N 1
ATOM 589 C CA . ALA A 1 76 ? 25.152 -2.537 -46.170 1.00 88.44 76 ALA A CA 1
ATOM 590 C C . ALA A 1 76 ? 24.579 -3.814 -45.531 1.00 88.44 76 ALA A C 1
ATOM 592 O O . ALA A 1 76 ? 23.739 -3.727 -44.636 1.00 88.44 76 ALA A O 1
ATOM 593 N N . LEU A 1 77 ? 25.059 -4.993 -45.941 1.00 90.62 77 LEU A N 1
ATOM 594 C CA . LEU A 1 77 ? 24.641 -6.275 -45.366 1.00 90.62 77 LEU A CA 1
ATOM 595 C C . LEU A 1 77 ? 25.047 -6.406 -43.897 1.00 90.62 77 LEU A C 1
ATOM 597 O O . LEU A 1 77 ? 24.236 -6.838 -43.081 1.00 90.62 77 LEU A O 1
ATOM 601 N N . VAL A 1 78 ? 26.269 -6.000 -43.545 1.00 91.50 78 VAL A N 1
ATOM 602 C CA . VAL A 1 78 ? 26.725 -5.987 -42.150 1.00 91.50 78 VAL A CA 1
ATOM 603 C C . VAL A 1 78 ? 25.883 -5.016 -41.322 1.00 91.50 78 VAL A C 1
ATOM 605 O O . VAL A 1 78 ? 25.432 -5.383 -40.242 1.00 91.50 78 VAL A O 1
ATOM 608 N N . GLY A 1 79 ? 25.597 -3.816 -41.835 1.00 89.38 79 GLY A N 1
ATOM 609 C CA . GLY A 1 79 ? 24.723 -2.851 -41.163 1.00 89.38 79 GLY A CA 1
ATOM 610 C C . GLY A 1 79 ? 23.311 -3.397 -40.923 1.00 89.38 79 GLY A C 1
ATOM 611 O O . GLY A 1 79 ? 22.791 -3.292 -39.813 1.00 89.38 79 GLY A O 1
ATOM 612 N N . ALA A 1 80 ? 22.716 -4.045 -41.928 1.00 89.50 80 ALA A N 1
ATOM 613 C CA . ALA A 1 80 ? 21.412 -4.692 -41.802 1.00 89.50 80 ALA A CA 1
ATOM 614 C C . ALA A 1 80 ? 21.430 -5.846 -40.785 1.00 89.50 80 ALA A C 1
ATOM 616 O O . ALA A 1 80 ? 20.508 -5.967 -39.980 1.00 89.50 80 ALA A O 1
ATOM 617 N N . LEU A 1 81 ? 22.488 -6.664 -40.779 1.00 88.19 81 LEU A N 1
ATOM 618 C CA . LEU A 1 81 ? 22.654 -7.756 -39.820 1.00 88.19 81 LEU A CA 1
ATOM 619 C C . LEU A 1 81 ? 22.769 -7.233 -38.385 1.00 88.19 81 LEU A C 1
ATOM 621 O O . LEU A 1 81 ? 22.117 -7.763 -37.489 1.00 88.19 81 LEU A O 1
ATOM 625 N N . VAL A 1 82 ? 23.560 -6.178 -38.167 1.00 91.06 82 VAL A N 1
ATOM 626 C CA . VAL A 1 82 ? 23.692 -5.540 -36.851 1.00 91.06 82 VAL A CA 1
ATOM 627 C C . VAL A 1 82 ? 22.340 -5.010 -36.378 1.00 91.06 82 VAL A C 1
ATOM 629 O O . VAL A 1 82 ? 21.945 -5.314 -35.257 1.00 91.06 82 VAL A O 1
ATOM 632 N N . LEU A 1 83 ? 21.599 -4.291 -37.229 1.00 87.69 83 LEU A N 1
ATOM 633 C CA . LEU A 1 83 ? 20.259 -3.785 -36.904 1.00 87.69 83 LEU A CA 1
ATOM 634 C C . LEU A 1 83 ? 19.259 -4.908 -36.587 1.00 87.69 83 LEU A C 1
ATOM 636 O O . LEU A 1 83 ? 18.462 -4.784 -35.659 1.00 87.69 83 LEU A O 1
ATOM 640 N N . ALA A 1 84 ? 19.303 -6.013 -37.331 1.00 85.75 84 ALA A N 1
ATOM 641 C CA . ALA A 1 84 ? 18.441 -7.164 -37.080 1.00 85.75 84 ALA A CA 1
ATOM 642 C C . ALA A 1 84 ? 18.765 -7.837 -35.736 1.00 85.75 84 ALA A C 1
ATOM 644 O O . ALA A 1 84 ? 17.855 -8.166 -34.974 1.00 85.75 84 ALA A O 1
ATOM 645 N N . LEU A 1 85 ? 20.053 -8.011 -35.419 1.00 85.75 85 LEU A N 1
ATOM 646 C CA . LEU A 1 85 ? 20.493 -8.611 -34.159 1.00 85.75 85 LEU A CA 1
ATOM 647 C C . LEU A 1 85 ? 20.159 -7.723 -32.956 1.00 85.75 85 LEU A C 1
ATOM 649 O O . LEU A 1 85 ? 19.643 -8.231 -31.960 1.00 85.75 85 LEU A O 1
ATOM 653 N N . THR A 1 86 ? 20.394 -6.410 -33.040 1.00 82.81 86 THR A N 1
ATOM 654 C CA . THR A 1 86 ? 20.045 -5.486 -31.949 1.00 82.81 86 THR A CA 1
ATOM 655 C C . THR A 1 86 ? 18.537 -5.400 -31.745 1.00 82.81 86 THR A C 1
ATOM 657 O O . THR A 1 86 ? 18.085 -5.438 -30.602 1.00 82.81 86 THR A O 1
ATOM 660 N N . GLY A 1 87 ? 17.748 -5.378 -32.824 1.00 83.06 87 GLY A N 1
ATOM 661 C CA . GLY A 1 87 ? 16.287 -5.427 -32.748 1.00 83.06 87 GLY A CA 1
ATOM 662 C C . GLY A 1 87 ? 15.765 -6.707 -32.087 1.00 83.06 87 GLY A C 1
ATOM 663 O O . GLY A 1 87 ? 14.878 -6.641 -31.239 1.00 83.06 87 GLY A O 1
ATOM 664 N N . ALA A 1 88 ? 16.351 -7.863 -32.415 1.00 81.50 88 ALA A N 1
ATOM 665 C CA . ALA A 1 88 ? 15.966 -9.151 -31.835 1.00 81.50 88 ALA A CA 1
ATOM 666 C C . ALA A 1 88 ? 16.341 -9.291 -30.350 1.00 81.50 88 ALA A C 1
ATOM 668 O O . ALA A 1 88 ? 15.613 -9.919 -29.583 1.00 81.50 88 ALA A O 1
ATOM 669 N N . VAL A 1 89 ? 17.474 -8.726 -29.922 1.00 85.94 89 VAL A N 1
ATOM 670 C CA . VAL A 1 89 ? 17.835 -8.696 -28.495 1.00 85.94 89 VAL A CA 1
ATOM 671 C C . VAL A 1 89 ? 16.906 -7.747 -27.739 1.00 85.94 89 VAL A C 1
ATOM 673 O O . VAL A 1 89 ? 16.396 -8.112 -26.682 1.00 85.94 89 VAL A O 1
ATOM 676 N N . ALA A 1 90 ? 16.622 -6.570 -28.304 1.00 80.56 90 ALA A N 1
ATOM 677 C CA . ALA A 1 90 ? 15.721 -5.598 -27.696 1.00 80.56 90 ALA A CA 1
ATOM 678 C C . ALA A 1 90 ? 14.303 -6.158 -27.509 1.00 80.56 90 ALA A C 1
ATOM 680 O O . ALA A 1 90 ? 13.713 -5.964 -26.449 1.00 80.56 90 ALA A O 1
ATOM 681 N N . SER A 1 91 ? 13.765 -6.892 -28.491 1.00 84.62 91 SER A N 1
ATOM 682 C CA . SER A 1 91 ? 12.438 -7.505 -28.354 1.00 84.62 91 SER A CA 1
ATOM 683 C C . SER A 1 91 ? 12.399 -8.555 -27.245 1.00 84.62 91 SER A C 1
ATOM 685 O O . SER A 1 91 ? 11.497 -8.515 -26.415 1.00 84.62 91 SER A O 1
ATOM 687 N N . ARG A 1 92 ? 13.415 -9.426 -27.156 1.00 85.56 92 ARG A N 1
ATOM 688 C CA . ARG A 1 92 ? 13.512 -10.428 -26.080 1.00 85.56 92 ARG A CA 1
ATOM 689 C C . ARG A 1 92 ? 13.580 -9.791 -24.698 1.00 85.56 92 ARG A C 1
ATOM 691 O O . ARG A 1 92 ? 12.861 -10.226 -23.809 1.00 85.56 92 ARG A O 1
ATOM 698 N N . MET A 1 93 ? 14.388 -8.743 -24.536 1.00 86.62 93 MET A N 1
ATOM 699 C CA . MET A 1 93 ? 14.475 -8.015 -23.265 1.00 86.62 93 MET A CA 1
ATOM 700 C C . MET A 1 93 ? 13.140 -7.367 -22.885 1.00 86.62 93 MET A C 1
ATOM 702 O O . MET A 1 93 ? 12.773 -7.362 -21.715 1.00 86.62 93 MET A O 1
ATOM 706 N N . VAL A 1 94 ? 12.398 -6.825 -23.856 1.00 89.50 94 VAL A N 1
ATOM 707 C CA . VAL A 1 94 ? 11.071 -6.243 -23.605 1.00 89.50 94 VAL A CA 1
ATOM 708 C C . VAL A 1 94 ? 10.058 -7.316 -23.218 1.00 89.50 94 VAL A C 1
ATOM 710 O O . VAL A 1 94 ? 9.263 -7.089 -22.309 1.00 89.50 94 VAL A O 1
ATOM 713 N N . ASP A 1 95 ? 10.075 -8.470 -23.879 1.00 91.62 95 ASP A N 1
ATOM 714 C CA . ASP A 1 95 ? 9.156 -9.565 -23.570 1.00 91.62 95 ASP A CA 1
ATOM 715 C C . ASP A 1 95 ? 9.452 -10.179 -22.193 1.00 91.62 95 ASP A C 1
ATOM 717 O O . ASP A 1 95 ? 8.519 -10.421 -21.429 1.00 91.62 95 ASP A O 1
ATOM 721 N N . GLU A 1 96 ? 10.728 -10.326 -21.830 1.00 91.75 96 GLU A N 1
ATOM 722 C CA . GLU A 1 96 ? 11.163 -10.753 -20.494 1.00 91.75 96 GLU A CA 1
ATOM 723 C C . GLU A 1 96 ? 10.802 -9.718 -19.417 1.00 91.75 96 GLU A C 1
ATOM 725 O O . GLU A 1 96 ? 10.259 -10.060 -18.371 1.00 91.75 96 GLU A O 1
ATOM 730 N N . ALA A 1 97 ? 10.995 -8.425 -19.690 1.00 86.06 97 ALA A N 1
ATOM 731 C CA . ALA A 1 97 ? 10.568 -7.371 -18.774 1.00 86.06 97 ALA A CA 1
ATOM 732 C C . ALA A 1 97 ? 9.040 -7.340 -18.598 1.00 86.06 97 ALA A C 1
ATOM 734 O O . ALA A 1 97 ? 8.542 -7.045 -17.512 1.00 86.06 97 ALA A O 1
ATOM 735 N N . ARG A 1 98 ? 8.271 -7.640 -19.652 1.00 92.56 98 ARG A N 1
ATOM 736 C CA . ARG A 1 98 ? 6.804 -7.717 -19.588 1.00 92.56 98 ARG A CA 1
ATOM 737 C C . ARG A 1 98 ? 6.326 -8.933 -18.809 1.00 92.56 98 ARG A C 1
ATOM 739 O O . ARG A 1 98 ? 5.380 -8.785 -18.038 1.00 92.56 98 ARG A O 1
ATOM 746 N N . SER A 1 99 ? 6.938 -10.101 -19.002 1.00 93.12 99 SER A N 1
ATOM 747 C CA . SER A 1 99 ? 6.586 -11.302 -18.240 1.00 93.12 99 SER A CA 1
ATOM 748 C C . SER A 1 99 ? 6.929 -11.129 -16.763 1.00 93.12 99 SER A C 1
ATOM 750 O O . SER A 1 99 ? 6.095 -11.431 -15.913 1.00 93.12 99 SER A O 1
ATOM 752 N N . GLU A 1 100 ? 8.087 -10.545 -16.460 1.00 90.69 100 GLU A N 1
ATOM 753 C CA . GLU A 1 100 ? 8.500 -10.239 -15.093 1.00 90.69 100 GLU A CA 1
ATOM 754 C C . GLU A 1 100 ? 7.575 -9.203 -14.443 1.00 90.69 100 GLU A C 1
ATOM 756 O O . GLU A 1 100 ? 7.085 -9.405 -13.335 1.00 90.69 100 GLU A O 1
ATOM 761 N N . ALA A 1 101 ? 7.230 -8.126 -15.157 1.00 91.12 101 ALA A N 1
ATOM 762 C CA . ALA A 1 101 ? 6.276 -7.137 -14.662 1.00 91.12 101 ALA A CA 1
ATOM 763 C C . ALA A 1 101 ? 4.873 -7.729 -14.447 1.00 91.12 101 ALA A C 1
ATOM 765 O O . ALA A 1 101 ? 4.175 -7.326 -13.516 1.00 91.12 101 ALA A O 1
ATOM 766 N N . ALA A 1 102 ? 4.438 -8.664 -15.298 1.00 93.31 102 ALA A N 1
ATOM 767 C CA . ALA A 1 102 ? 3.181 -9.379 -15.108 1.00 93.31 102 ALA A CA 1
ATOM 768 C C . ALA A 1 102 ? 3.238 -10.266 -13.859 1.00 93.31 102 ALA A C 1
ATOM 770 O O . ALA A 1 102 ? 2.325 -10.187 -13.042 1.00 93.31 102 ALA A O 1
ATOM 771 N N . ARG A 1 103 ? 4.330 -11.020 -13.670 1.00 94.62 103 ARG A N 1
ATOM 772 C CA . ARG A 1 103 ? 4.559 -11.845 -12.478 1.00 94.62 103 ARG A CA 1
ATOM 773 C C . ARG A 1 103 ? 4.521 -11.010 -11.201 1.00 94.62 103 ARG A C 1
ATOM 775 O O . ARG A 1 103 ? 3.709 -11.300 -10.332 1.00 94.62 103 ARG A O 1
ATOM 782 N N . ILE A 1 104 ? 5.297 -9.925 -11.143 1.00 91.69 104 ILE A N 1
ATOM 783 C CA . ILE A 1 104 ? 5.336 -9.014 -9.988 1.00 91.69 104 ILE A CA 1
ATOM 784 C C . ILE A 1 104 ? 3.950 -8.434 -9.699 1.00 91.69 104 ILE A C 1
ATOM 786 O O . ILE A 1 104 ? 3.559 -8.309 -8.545 1.00 91.69 104 ILE A O 1
ATOM 790 N N . ARG A 1 105 ? 3.170 -8.070 -10.727 1.00 90.50 105 ARG A N 1
ATOM 791 C CA . ARG A 1 105 ? 1.795 -7.593 -10.509 1.00 90.50 105 ARG A CA 1
ATOM 792 C C . ARG A 1 105 ? 0.919 -8.675 -9.901 1.00 90.50 105 ARG A C 1
ATOM 794 O O . ARG A 1 105 ? 0.176 -8.358 -8.984 1.00 90.50 105 ARG A O 1
ATOM 801 N N . THR A 1 106 ? 0.991 -9.907 -10.401 1.00 95.38 106 THR A N 1
ATOM 802 C CA . THR A 1 106 ? 0.206 -11.024 -9.869 1.00 95.38 106 THR A CA 1
ATOM 803 C C . THR A 1 106 ? 0.587 -11.327 -8.421 1.00 95.38 106 THR A C 1
ATOM 805 O O . THR A 1 106 ? -0.302 -11.375 -7.572 1.00 95.38 106 THR A O 1
ATOM 808 N N . GLU A 1 107 ? 1.883 -11.431 -8.125 1.00 93.62 107 GLU A N 1
ATOM 809 C CA . GLU A 1 107 ? 2.410 -11.642 -6.770 1.00 93.62 107 GLU A CA 1
ATOM 810 C C . GLU A 1 107 ? 1.980 -10.506 -5.832 1.00 93.62 107 GLU A C 1
ATOM 812 O O . GLU A 1 107 ? 1.316 -10.759 -4.832 1.00 93.62 107 GLU A O 1
ATOM 817 N N . ASN A 1 108 ? 2.198 -9.244 -6.216 1.00 92.62 108 ASN A N 1
ATOM 818 C CA . ASN A 1 108 ? 1.770 -8.096 -5.413 1.00 92.62 108 ASN A CA 1
ATOM 819 C C . ASN A 1 108 ? 0.250 -8.066 -5.197 1.00 92.62 108 ASN A C 1
ATOM 821 O O . ASN A 1 108 ? -0.210 -7.708 -4.117 1.00 92.62 108 ASN A O 1
ATOM 825 N N . THR A 1 109 ? -0.564 -8.405 -6.205 1.00 94.31 109 THR A N 1
ATOM 826 C CA . THR A 1 109 ? -2.025 -8.450 -6.017 1.00 94.31 109 THR A CA 1
ATOM 827 C C . THR A 1 109 ? -2.446 -9.541 -5.045 1.00 94.31 109 THR A C 1
ATOM 829 O O . THR A 1 109 ? -3.400 -9.328 -4.297 1.00 94.31 109 THR A O 1
ATOM 832 N N . GLN A 1 110 ? -1.740 -10.673 -5.034 1.00 94.44 110 GLN A N 1
ATOM 833 C CA . GLN A 1 110 ? -1.987 -11.754 -4.092 1.00 94.44 110 GLN A CA 1
ATOM 834 C C . GLN A 1 110 ? -1.570 -11.348 -2.675 1.00 94.44 110 GLN A C 1
ATOM 836 O O . GLN A 1 110 ? -2.396 -11.432 -1.772 1.00 94.44 110 GLN A O 1
ATOM 841 N N . GLU A 1 111 ? -0.361 -10.812 -2.491 1.00 91.00 111 GLU A N 1
ATOM 842 C CA . GLU A 1 111 ? 0.114 -10.333 -1.185 1.00 91.00 111 GLU A CA 1
ATOM 843 C C . GLU A 1 111 ? -0.799 -9.239 -0.611 1.00 91.00 111 GLU A C 1
ATOM 845 O O . GLU A 1 111 ? -1.137 -9.256 0.570 1.00 91.00 111 GLU A O 1
ATOM 850 N N . ILE A 1 112 ? -1.273 -8.307 -1.448 1.00 91.38 112 ILE A N 1
ATOM 851 C CA . ILE A 1 112 ? -2.232 -7.276 -1.023 1.00 91.38 112 ILE A CA 1
ATOM 852 C C . ILE A 1 112 ? -3.572 -7.902 -0.617 1.00 91.38 112 ILE A C 1
ATOM 854 O O . ILE A 1 112 ? -4.196 -7.428 0.333 1.00 91.38 112 ILE A O 1
ATOM 858 N N . ALA A 1 113 ? -4.048 -8.923 -1.333 1.00 92.88 113 ALA A N 1
ATOM 859 C CA . ALA A 1 113 ? -5.296 -9.603 -0.995 1.00 92.88 113 ALA A CA 1
ATOM 860 C C . ALA A 1 113 ? -5.179 -10.381 0.326 1.00 92.88 113 ALA A C 1
ATOM 862 O O . ALA A 1 113 ? -6.077 -10.283 1.161 1.00 92.88 113 ALA A O 1
ATOM 863 N N . GLU A 1 114 ? -4.066 -11.083 0.540 1.00 93.00 114 GLU A N 1
ATOM 864 C CA . GLU A 1 114 ? -3.763 -11.794 1.787 1.00 93.00 114 GLU A CA 1
ATOM 865 C C . GLU A 1 114 ? -3.649 -10.815 2.962 1.00 93.00 114 GLU A C 1
ATOM 867 O O . GLU A 1 114 ? -4.366 -10.959 3.950 1.00 93.00 114 GLU A O 1
ATOM 872 N N . ALA A 1 115 ? -2.871 -9.738 2.815 1.00 86.94 115 ALA A N 1
ATOM 873 C CA . ALA A 1 115 ? -2.739 -8.705 3.842 1.00 86.94 115 ALA A CA 1
ATOM 874 C C . ALA A 1 115 ? -4.077 -8.015 4.169 1.00 86.94 115 ALA A C 1
ATOM 876 O O . ALA A 1 115 ? -4.334 -7.661 5.321 1.00 86.94 115 ALA A O 1
ATOM 877 N N . ARG A 1 116 ? -4.958 -7.826 3.174 1.00 89.75 116 ARG A N 1
ATOM 878 C CA . ARG A 1 116 ? -6.319 -7.318 3.412 1.00 89.75 116 ARG A CA 1
ATOM 879 C C . ARG A 1 116 ? -7.169 -8.314 4.187 1.00 89.75 116 ARG A C 1
ATOM 881 O O . ARG A 1 116 ? -7.817 -7.897 5.139 1.00 89.75 116 ARG A O 1
ATOM 888 N N . ALA A 1 117 ? -7.147 -9.594 3.823 1.00 93.44 117 ALA A N 1
ATOM 889 C CA . ALA A 1 117 ? -7.903 -10.626 4.526 1.00 93.44 117 ALA A CA 1
ATOM 890 C C . ALA A 1 117 ? -7.436 -10.779 5.985 1.00 93.44 117 ALA A C 1
ATOM 892 O O . ALA A 1 117 ? -8.261 -10.854 6.895 1.00 93.44 117 ALA A O 1
ATOM 893 N N . GLU A 1 118 ? -6.122 -10.751 6.227 1.00 90.44 118 GLU A N 1
ATOM 894 C CA . GLU A 1 118 ? -5.550 -10.741 7.578 1.00 90.44 118 GLU A CA 1
ATOM 895 C C . GLU A 1 118 ? -5.956 -9.487 8.361 1.00 90.44 118 GLU A C 1
ATOM 897 O O . GLU A 1 118 ? -6.354 -9.579 9.525 1.00 90.44 118 GLU A O 1
ATOM 902 N N . GLY A 1 119 ? -5.909 -8.316 7.717 1.00 87.75 119 GLY A N 1
ATOM 903 C CA . GLY A 1 119 ? -6.343 -7.052 8.308 1.00 87.75 119 GLY A CA 1
ATOM 904 C C . GLY A 1 119 ? -7.828 -7.048 8.680 1.00 87.75 119 GLY A C 1
ATOM 905 O O . GLY A 1 119 ? -8.182 -6.651 9.790 1.00 87.75 119 GLY A O 1
ATOM 906 N N . GLU A 1 120 ? -8.700 -7.530 7.794 1.00 92.62 120 GLU A N 1
ATOM 907 C CA . GLU A 1 120 ? -10.141 -7.663 8.038 1.00 92.62 120 GLU A CA 1
ATOM 908 C C . GLU A 1 120 ? -10.429 -8.648 9.179 1.00 92.62 120 GLU A C 1
ATOM 910 O O . GLU A 1 120 ? -11.211 -8.333 10.078 1.00 92.62 120 GLU A O 1
ATOM 915 N N . ALA A 1 121 ? -9.741 -9.793 9.217 1.00 93.88 121 ALA A N 1
ATOM 916 C CA . ALA A 1 121 ? -9.865 -10.756 10.310 1.00 93.88 121 ALA A CA 1
ATOM 917 C C . ALA A 1 121 ? -9.406 -10.170 11.658 1.00 93.88 121 ALA A C 1
ATOM 919 O O . ALA A 1 121 ? -10.057 -10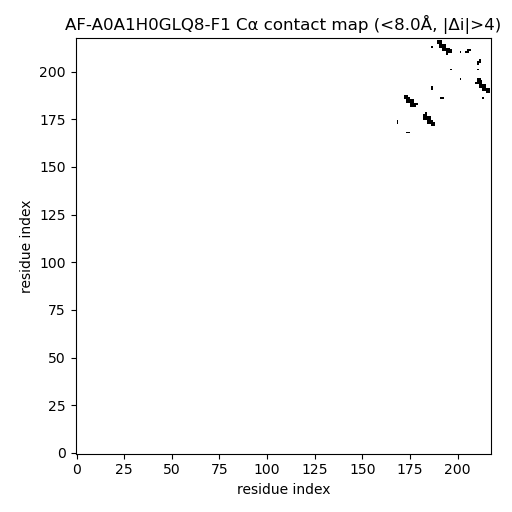.381 12.685 1.00 93.88 121 ALA A O 1
ATOM 920 N N . ALA A 1 122 ? -8.316 -9.398 11.670 1.00 89.12 122 ALA A N 1
ATOM 921 C CA . ALA A 1 122 ? -7.831 -8.722 12.870 1.00 89.12 122 ALA A CA 1
ATOM 922 C C . ALA A 1 122 ? -8.810 -7.643 13.363 1.00 89.12 122 ALA A C 1
ATOM 924 O O . ALA A 1 122 ? -9.055 -7.543 14.569 1.00 89.12 122 ALA A O 1
ATOM 925 N N . LEU A 1 123 ? -9.398 -6.862 12.450 1.00 88.19 123 LEU A N 1
ATOM 926 C CA . LEU A 1 123 ? -10.424 -5.869 12.778 1.00 88.19 123 LEU A CA 1
ATOM 927 C C . LEU A 1 123 ? -11.685 -6.526 13.341 1.00 88.19 123 LEU A C 1
ATOM 929 O O . LEU A 1 123 ? -12.205 -6.057 14.353 1.00 88.19 123 LEU A O 1
ATOM 933 N N . GLN A 1 124 ? -12.133 -7.634 12.749 1.00 93.44 124 GLN A N 1
ATOM 934 C CA . GLN A 1 124 ? -13.279 -8.387 13.251 1.00 93.44 124 GLN A CA 1
ATOM 935 C C . GLN A 1 124 ? -13.012 -8.928 14.662 1.00 93.44 124 GLN A C 1
ATOM 937 O O . GLN A 1 124 ? -13.817 -8.726 15.568 1.00 93.44 124 GLN A O 1
ATOM 942 N N . ALA A 1 125 ? -11.835 -9.516 14.896 1.00 94.31 125 ALA A N 1
ATOM 943 C CA . ALA A 1 125 ? -11.451 -10.003 16.219 1.00 94.31 125 ALA A CA 1
ATOM 944 C C . ALA A 1 125 ? -11.367 -8.877 17.269 1.00 94.31 125 ALA A C 1
ATOM 946 O O . ALA A 1 125 ? -11.666 -9.096 18.446 1.00 94.31 125 ALA A O 1
ATOM 947 N N . LEU A 1 126 ? -10.949 -7.670 16.872 1.00 89.75 126 LEU A N 1
ATOM 948 C CA . LEU A 1 126 ? -10.965 -6.495 17.746 1.00 89.75 126 LEU A CA 1
ATOM 949 C C . LEU A 1 126 ? -12.392 -6.026 18.044 1.00 89.75 126 LEU A C 1
ATOM 951 O O . LEU A 1 126 ? -12.685 -5.731 19.202 1.00 89.75 126 LEU A O 1
ATOM 955 N N . ALA A 1 127 ? -13.271 -5.996 17.042 1.00 87.88 127 ALA A N 1
ATOM 956 C CA . ALA A 1 127 ? -14.678 -5.648 17.216 1.00 87.88 127 ALA A CA 1
ATOM 957 C C . ALA A 1 127 ? -15.378 -6.617 18.182 1.00 87.88 127 ALA A C 1
ATOM 959 O O . ALA A 1 127 ? -16.021 -6.172 19.132 1.00 87.88 127 ALA A O 1
ATOM 960 N N . ASP A 1 128 ? -15.156 -7.924 18.027 1.00 93.94 128 ASP A N 1
ATOM 961 C CA . ASP A 1 128 ? -15.731 -8.949 18.904 1.00 93.94 128 ASP A CA 1
ATOM 962 C C . ASP A 1 128 ? -15.232 -8.806 20.354 1.00 93.94 128 ASP A C 1
ATOM 964 O O . ASP A 1 128 ? -15.999 -8.936 21.312 1.00 93.94 128 ASP A O 1
ATOM 968 N N . ARG A 1 129 ? -13.942 -8.484 20.543 1.00 91.44 129 ARG A N 1
ATOM 969 C CA . ARG A 1 129 ? -13.366 -8.203 21.873 1.00 91.44 129 ARG A CA 1
ATOM 970 C C . ARG A 1 129 ? -13.913 -6.924 22.500 1.00 91.44 129 ARG A C 1
ATOM 972 O O . ARG A 1 129 ? -13.997 -6.849 23.724 1.00 91.44 129 ARG A O 1
ATOM 979 N N . LEU A 1 130 ? -14.220 -5.906 21.699 1.00 92.25 130 LEU A N 1
ATOM 980 C CA . LEU A 1 130 ? -14.817 -4.667 22.194 1.00 92.25 130 LEU A CA 1
ATOM 981 C C . LEU A 1 130 ? -16.266 -4.900 22.611 1.00 92.25 130 LEU A C 1
ATOM 983 O O . LEU A 1 130 ? -16.612 -4.557 23.736 1.00 92.25 130 LEU A O 1
ATOM 987 N N . ALA A 1 131 ? -17.059 -5.570 21.774 1.00 87.94 131 ALA A N 1
ATOM 988 C CA . ALA A 1 131 ? -18.436 -5.931 22.095 1.00 87.94 131 ALA A CA 1
ATOM 989 C C . ALA A 1 131 ? -18.525 -6.799 23.362 1.00 87.94 131 ALA A C 1
ATOM 991 O O . ALA A 1 131 ? -19.381 -6.568 24.214 1.00 87.94 131 ALA A O 1
ATOM 992 N N . SER A 1 132 ? -17.613 -7.766 23.536 1.00 89.62 132 SER A N 1
ATOM 993 C CA . SER A 1 132 ? -17.599 -8.594 24.747 1.00 89.62 132 SER A CA 1
ATOM 994 C C . SER A 1 132 ? -17.238 -7.797 26.002 1.00 89.62 132 SER A C 1
ATOM 996 O O . SER A 1 132 ? -17.861 -7.984 27.045 1.00 89.62 132 SER A O 1
ATOM 998 N N . ARG A 1 133 ? -16.271 -6.875 25.914 1.00 89.25 133 ARG A N 1
ATOM 999 C CA . ARG A 1 133 ? -15.915 -5.982 27.027 1.00 89.25 133 ARG A CA 1
ATOM 1000 C C . ARG A 1 133 ? -17.035 -5.014 27.370 1.00 89.25 133 ARG A C 1
ATOM 1002 O O . ARG A 1 133 ? -17.274 -4.787 28.549 1.00 89.25 133 ARG A O 1
ATOM 1009 N N . GLU A 1 134 ? -17.702 -4.459 26.366 1.00 87.44 134 GLU A N 1
ATOM 1010 C CA . GLU A 1 134 ? -18.843 -3.568 26.559 1.00 87.44 134 GLU A CA 1
ATOM 1011 C C . GLU A 1 134 ? -19.970 -4.296 27.292 1.00 87.44 134 GLU A C 1
ATOM 1013 O O . GLU A 1 134 ? -20.423 -3.812 28.322 1.00 87.44 134 GLU A O 1
ATOM 1018 N N . ALA A 1 135 ? -20.322 -5.512 26.862 1.00 91.44 135 ALA A N 1
ATOM 1019 C CA . ALA A 1 135 ? -21.334 -6.323 27.537 1.00 91.44 135 ALA A CA 1
ATOM 1020 C C . ALA A 1 135 ? -20.981 -6.619 29.008 1.00 91.44 135 ALA A C 1
ATOM 1022 O O . ALA A 1 135 ? -21.844 -6.523 29.881 1.00 91.44 135 ALA A O 1
ATOM 1023 N N . VAL A 1 136 ? -19.714 -6.948 29.298 1.00 93.06 136 VAL A N 1
ATOM 1024 C CA . VAL A 1 136 ? -19.245 -7.173 30.678 1.00 93.06 136 VAL A CA 1
ATOM 1025 C C . VAL A 1 136 ? -19.329 -5.892 31.508 1.00 93.06 136 VAL A C 1
ATOM 1027 O O . VAL A 1 136 ? -19.830 -5.933 32.627 1.00 93.06 136 VAL A O 1
ATOM 1030 N N . LEU A 1 137 ? -18.886 -4.755 30.964 1.00 88.62 137 LEU A N 1
ATOM 1031 C CA . LEU A 1 137 ? -18.933 -3.467 31.660 1.00 88.62 137 LEU A CA 1
ATOM 1032 C C . LEU A 1 137 ? -20.370 -3.011 31.927 1.00 88.62 137 LEU A C 1
ATOM 1034 O O . LEU A 1 137 ? -20.653 -2.517 33.014 1.00 88.62 137 LEU A O 1
ATOM 1038 N N . THR A 1 138 ? -21.286 -3.193 30.975 1.00 90.00 138 THR A N 1
ATOM 1039 C CA . THR A 1 138 ? -22.708 -2.890 31.178 1.00 90.00 138 THR A CA 1
ATOM 1040 C C . THR A 1 138 ? -23.285 -3.734 32.310 1.00 90.00 138 THR A C 1
ATOM 1042 O O . THR A 1 138 ? -23.920 -3.180 33.205 1.00 90.00 138 THR A O 1
ATOM 1045 N N . ALA A 1 139 ? -22.999 -5.039 32.334 1.00 92.38 139 ALA A N 1
ATOM 1046 C CA . ALA A 1 139 ? -23.444 -5.918 33.413 1.00 92.38 139 ALA A CA 1
ATOM 1047 C C . ALA A 1 139 ? -22.845 -5.526 34.779 1.00 92.38 139 ALA A C 1
ATOM 1049 O O . ALA A 1 139 ? -23.537 -5.569 35.794 1.00 92.38 139 ALA A O 1
ATOM 1050 N N . GLU A 1 140 ? -21.577 -5.104 34.821 1.00 89.62 140 GLU A N 1
ATOM 1051 C CA . GLU A 1 140 ? -20.923 -4.633 36.048 1.00 89.62 140 GLU A CA 1
ATOM 1052 C C . GLU A 1 140 ? -21.532 -3.313 36.551 1.00 89.62 140 GLU A C 1
ATOM 1054 O O . GLU A 1 140 ? -21.777 -3.161 37.747 1.00 89.62 140 GLU A O 1
ATOM 1059 N N . ILE A 1 141 ? -21.847 -2.376 35.650 1.00 87.81 141 ILE A N 1
ATOM 1060 C CA . ILE A 1 141 ? -22.539 -1.123 35.988 1.00 87.81 141 ILE A CA 1
ATOM 1061 C C . ILE A 1 141 ? -23.947 -1.399 36.523 1.00 87.81 141 ILE A C 1
ATOM 1063 O O . ILE A 1 141 ? -24.349 -0.783 37.511 1.00 87.81 141 ILE A O 1
ATOM 1067 N N . GLU A 1 142 ? -24.690 -2.321 35.910 1.00 91.00 142 GLU A N 1
ATOM 1068 C CA . GLU A 1 142 ? -26.013 -2.730 36.394 1.00 91.00 142 GLU A CA 1
ATOM 1069 C C . GLU A 1 142 ? -25.935 -3.358 37.791 1.00 91.00 142 GLU A C 1
ATOM 1071 O O . GLU A 1 142 ? -26.720 -2.991 38.668 1.00 91.00 142 GLU A O 1
ATOM 1076 N N . ALA A 1 143 ? -24.954 -4.236 38.031 1.00 92.44 143 ALA A N 1
ATOM 1077 C CA . ALA A 1 143 ? -24.719 -4.835 39.343 1.00 92.44 143 ALA A CA 1
ATOM 1078 C C . ALA A 1 143 ? -24.367 -3.776 40.402 1.00 92.44 143 ALA A C 1
ATOM 1080 O O . ALA A 1 143 ? -24.994 -3.734 41.458 1.00 92.44 143 ALA A O 1
ATOM 1081 N N . MET A 1 144 ? -23.448 -2.852 40.094 1.00 85.88 144 MET A N 1
ATOM 1082 C CA . MET A 1 144 ? -23.124 -1.731 40.987 1.00 85.88 144 MET A CA 1
ATOM 1083 C C . MET A 1 144 ? -24.343 -0.839 41.258 1.00 85.88 144 MET A C 1
ATOM 1085 O O . MET A 1 144 ? -24.531 -0.367 42.379 1.00 85.88 144 MET A O 1
ATOM 1089 N N . GLY A 1 145 ? -25.187 -0.603 40.251 1.00 88.56 145 GLY A N 1
ATOM 1090 C CA . GLY A 1 145 ? -26.435 0.140 40.407 1.00 88.56 145 GLY A CA 1
ATOM 1091 C C . GLY A 1 145 ? -27.408 -0.545 41.370 1.00 88.56 145 GLY A C 1
ATOM 1092 O O . GLY A 1 145 ? -28.002 0.125 42.217 1.00 88.56 145 GLY A O 1
ATOM 1093 N N . ALA A 1 146 ? -27.534 -1.872 41.283 1.00 92.81 146 ALA A N 1
ATOM 1094 C CA . ALA A 1 146 ? -28.348 -2.666 42.200 1.00 92.81 146 ALA A CA 1
ATOM 1095 C C . ALA A 1 146 ? -27.796 -2.632 43.636 1.00 92.81 146 ALA A C 1
ATOM 1097 O O . ALA A 1 146 ? -28.557 -2.390 44.575 1.00 92.81 146 ALA A O 1
ATOM 1098 N N . ASP A 1 147 ? -26.480 -2.779 43.805 1.00 90.94 147 ASP A N 1
ATOM 1099 C CA . ASP A 1 147 ? -25.819 -2.700 45.112 1.00 90.94 147 ASP A CA 1
ATOM 1100 C C . ASP A 1 147 ? -26.016 -1.322 45.765 1.00 90.94 147 ASP A C 1
ATOM 1102 O O . ASP A 1 147 ? -26.316 -1.219 46.957 1.00 90.94 147 ASP A O 1
ATOM 1106 N N . LEU A 1 148 ? -25.914 -0.239 44.985 1.00 90.25 148 LEU A N 1
ATOM 1107 C CA . LEU A 1 148 ? -26.166 1.121 45.469 1.00 90.25 148 LEU A CA 1
ATOM 1108 C C . LEU A 1 148 ? -27.631 1.343 45.859 1.00 90.25 148 LEU A C 1
ATOM 1110 O O . LEU A 1 148 ? -27.897 2.016 46.858 1.00 90.25 148 LEU A O 1
ATOM 1114 N N . ALA A 1 149 ? -28.579 0.787 45.102 1.00 91.00 149 ALA A N 1
ATOM 1115 C CA . ALA A 1 149 ? -29.996 0.850 45.448 1.00 91.00 149 ALA A CA 1
ATOM 1116 C C . ALA A 1 149 ? -30.281 0.108 46.764 1.00 91.00 149 ALA A C 1
ATOM 1118 O O . ALA A 1 149 ? -30.997 0.639 47.616 1.00 91.00 149 ALA A O 1
ATOM 1119 N N . GLN A 1 150 ? -29.665 -1.062 46.964 1.00 91.62 150 GLN A N 1
ATOM 1120 C CA . GLN A 1 150 ? -29.775 -1.824 48.208 1.00 91.62 150 GLN A CA 1
ATOM 1121 C C . GLN A 1 150 ? -29.178 -1.059 49.394 1.00 91.62 150 GLN A C 1
ATOM 1123 O O . GLN A 1 150 ? -29.843 -0.904 50.414 1.00 91.62 150 GLN A O 1
ATOM 1128 N N . LEU A 1 151 ? -27.975 -0.496 49.248 1.00 90.50 151 LEU A N 1
ATOM 1129 C CA . LEU A 1 151 ? -27.363 0.351 50.280 1.00 90.50 151 LEU A CA 1
ATOM 1130 C C . LEU A 1 151 ? -28.227 1.576 50.614 1.00 90.50 151 LEU A C 1
ATOM 1132 O O . LEU A 1 151 ? -28.292 1.999 51.769 1.00 90.50 151 LEU A O 1
ATOM 1136 N N . GLY A 1 152 ? -28.895 2.153 49.612 1.00 88.06 152 GLY A N 1
ATOM 1137 C CA . GLY A 1 152 ? -29.868 3.225 49.804 1.00 88.06 152 GLY A CA 1
ATOM 1138 C C . GLY A 1 152 ? -31.061 2.778 50.650 1.00 88.06 152 GLY A C 1
ATOM 1139 O O . GLY A 1 152 ? -31.404 3.460 51.615 1.00 88.06 152 GLY A O 1
ATOM 1140 N N . ALA A 1 153 ? -31.641 1.617 50.334 1.00 91.88 153 ALA A N 1
ATOM 1141 C CA . ALA A 1 153 ? -32.745 1.035 51.093 1.00 91.88 153 ALA A CA 1
ATOM 1142 C C . ALA A 1 153 ? -32.341 0.706 52.540 1.00 91.88 153 ALA A C 1
ATOM 1144 O O . ALA A 1 153 ? -33.068 1.055 53.468 1.00 91.88 153 ALA A O 1
ATOM 1145 N N . ASP A 1 154 ? -31.161 0.116 52.744 1.00 90.88 154 ASP A N 1
ATOM 1146 C CA . ASP A 1 154 ? -30.632 -0.208 54.072 1.00 90.88 154 ASP A CA 1
ATOM 1147 C C . ASP A 1 154 ? -30.396 1.061 54.906 1.00 90.88 154 ASP A C 1
ATOM 1149 O O . ASP A 1 154 ? -30.728 1.112 56.092 1.00 90.88 154 ASP A O 1
ATOM 1153 N N . ARG A 1 155 ? -29.866 2.124 54.284 1.00 92.06 155 ARG A N 1
ATOM 1154 C CA . ARG A 1 155 ? -29.696 3.433 54.931 1.00 92.06 155 ARG A CA 1
ATOM 1155 C C . ARG A 1 155 ? -31.039 4.032 55.334 1.00 92.06 155 ARG A C 1
ATOM 1157 O O . ARG A 1 155 ? -31.154 4.567 56.436 1.00 92.06 155 ARG A O 1
ATOM 1164 N N . ASP A 1 156 ? -32.027 3.991 54.447 1.00 93.31 156 ASP A N 1
ATOM 1165 C CA . ASP A 1 156 ? -33.340 4.582 54.699 1.00 93.31 156 ASP A CA 1
ATOM 1166 C C . ASP A 1 156 ? -34.105 3.792 55.774 1.00 93.31 156 ASP A C 1
ATOM 1168 O O . ASP A 1 156 ? -34.719 4.401 56.650 1.00 93.31 156 ASP A O 1
ATOM 1172 N N . ALA A 1 157 ? -33.974 2.462 55.794 1.00 90.12 157 ALA A N 1
ATOM 1173 C CA . ALA A 1 157 ? -34.469 1.608 56.873 1.00 90.12 157 ALA A CA 1
ATOM 1174 C C . ALA A 1 157 ? -33.792 1.933 58.214 1.00 90.12 157 ALA A C 1
ATOM 1176 O O . ALA A 1 157 ? -34.477 2.207 59.197 1.00 90.12 157 ALA A O 1
ATOM 1177 N N . ALA A 1 158 ? -32.457 2.013 58.249 1.00 85.56 158 ALA A N 1
ATOM 1178 C CA . ALA A 1 158 ? -31.724 2.387 59.460 1.00 85.56 158 ALA A CA 1
ATOM 1179 C C . ALA A 1 158 ? -32.104 3.791 59.958 1.00 85.56 158 ALA A C 1
ATOM 1181 O O . ALA A 1 158 ? -32.179 4.034 61.162 1.00 85.56 158 ALA A O 1
ATOM 1182 N N . ARG A 1 159 ? -32.365 4.730 59.042 1.00 91.38 159 ARG A N 1
ATOM 1183 C CA . ARG A 1 159 ? -32.858 6.064 59.390 1.00 91.38 159 ARG A CA 1
ATOM 1184 C C . ARG A 1 159 ? -34.255 6.004 60.007 1.00 91.38 159 ARG A C 1
ATOM 1186 O O . ARG A 1 159 ? -34.462 6.641 61.035 1.00 91.38 159 ARG A O 1
ATOM 1193 N N . ALA A 1 160 ? -35.178 5.245 59.418 1.00 88.56 160 ALA A N 1
ATOM 1194 C CA . ALA A 1 160 ? -36.523 5.065 59.958 1.00 88.56 160 ALA A CA 1
ATOM 1195 C C . ALA A 1 160 ? -36.491 4.425 61.358 1.00 88.56 160 ALA A C 1
ATOM 1197 O O . ALA A 1 160 ? -37.193 4.887 62.257 1.00 88.56 160 ALA A O 1
ATOM 1198 N N . ASP A 1 161 ? -35.621 3.436 61.576 1.00 85.00 161 ASP A N 1
ATOM 1199 C CA . ASP A 1 161 ? -35.416 2.814 62.888 1.00 85.00 161 ASP A CA 1
ATOM 1200 C C . ASP A 1 161 ? -34.901 3.824 63.927 1.00 85.00 161 ASP A C 1
ATOM 1202 O O . ASP A 1 161 ? -35.361 3.843 65.073 1.00 85.00 161 ASP A O 1
ATO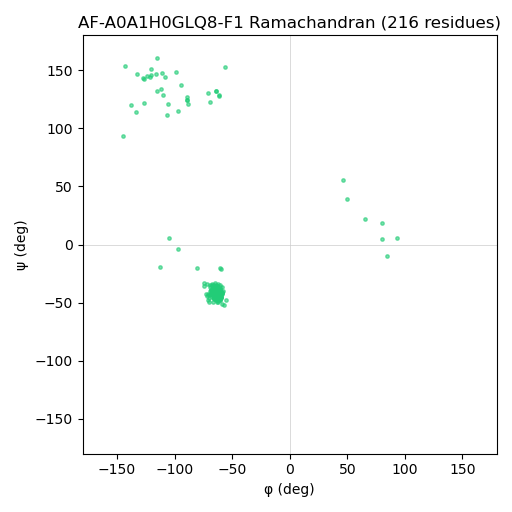M 1206 N N . LEU A 1 162 ? -33.964 4.698 63.538 1.00 85.81 162 LEU A N 1
ATOM 1207 C CA . LEU A 1 162 ? -33.442 5.758 64.407 1.00 85.81 162 LEU A CA 1
ATOM 1208 C C . LEU A 1 162 ? -34.492 6.834 64.721 1.00 85.81 162 LEU A C 1
ATOM 1210 O O . LEU A 1 162 ? -34.555 7.295 65.862 1.00 85.81 162 LEU A O 1
ATOM 1214 N N . GLU A 1 163 ? -35.307 7.229 63.741 1.00 87.88 163 GLU A N 1
ATOM 1215 C CA . GLU A 1 163 ? -36.423 8.165 63.931 1.00 87.88 163 GLU A CA 1
ATOM 1216 C C . GLU A 1 163 ? -37.473 7.559 64.877 1.00 87.88 163 GLU A C 1
ATOM 1218 O O . GLU A 1 163 ? -37.835 8.185 65.874 1.00 87.88 163 GLU A O 1
ATOM 1223 N N . HIS A 1 164 ? -37.851 6.294 64.672 1.00 84.62 164 HIS A N 1
ATOM 1224 C CA . HIS A 1 164 ? -38.759 5.578 65.570 1.00 84.62 164 HIS A CA 1
ATOM 1225 C C . HIS A 1 164 ? -38.206 5.472 66.998 1.00 84.62 164 HIS A C 1
ATOM 1227 O O . HIS A 1 164 ? -38.929 5.679 67.976 1.00 84.62 164 HIS A O 1
ATOM 1233 N N . PHE A 1 165 ? -36.909 5.192 67.143 1.00 82.75 165 PHE A N 1
ATOM 1234 C CA . PHE A 1 165 ? -36.252 5.179 68.445 1.00 82.75 165 PHE A CA 1
ATOM 1235 C C . PHE A 1 165 ? -36.275 6.558 69.123 1.00 82.75 165 PHE A C 1
ATOM 1237 O O . PHE A 1 165 ? -36.507 6.643 70.332 1.00 82.75 165 PHE A O 1
ATOM 1244 N N . ALA A 1 166 ? -36.051 7.640 68.372 1.00 83.12 166 ALA A N 1
ATOM 1245 C CA . ALA A 1 166 ? -36.118 9.003 68.895 1.00 83.12 166 ALA A CA 1
ATOM 1246 C C . ALA A 1 166 ? -37.535 9.369 69.373 1.00 83.12 166 ALA A C 1
ATOM 1248 O O . ALA A 1 166 ? -37.672 9.947 70.456 1.00 83.12 166 ALA A O 1
ATOM 1249 N N . ASP A 1 167 ? -38.568 8.966 68.630 1.00 83.88 167 ASP A N 1
ATOM 1250 C CA . ASP A 1 167 ? -39.972 9.159 69.004 1.00 83.88 167 ASP A CA 1
ATOM 1251 C C . ASP A 1 167 ? -40.334 8.380 70.275 1.00 83.88 167 ASP A C 1
ATOM 1253 O O . ASP A 1 167 ? -40.899 8.942 71.218 1.00 83.88 167 ASP A O 1
ATOM 1257 N N . LEU A 1 168 ? -39.955 7.097 70.354 1.00 79.94 168 LEU A N 1
ATOM 1258 C CA . LEU A 1 168 ? -40.147 6.274 71.555 1.00 79.94 168 LEU A CA 1
ATOM 1259 C C . LEU A 1 168 ? -39.446 6.886 72.771 1.00 79.94 168 LEU A C 1
ATOM 1261 O O . LEU A 1 168 ? -40.007 6.928 73.868 1.00 79.94 168 LEU A O 1
ATOM 1265 N N . ARG A 1 169 ? -38.226 7.395 72.578 1.00 78.88 169 ARG A N 1
ATOM 1266 C CA . ARG A 1 169 ? -37.471 8.089 73.621 1.00 78.88 169 ARG A CA 1
ATOM 1267 C C . ARG A 1 169 ? -38.228 9.319 74.129 1.00 78.88 169 ARG A C 1
ATOM 1269 O O . ARG A 1 169 ? -38.337 9.495 75.341 1.00 78.88 169 ARG A O 1
ATOM 1276 N N . GLN A 1 170 ? -38.788 10.129 73.230 1.00 80.25 170 GLN A N 1
ATOM 1277 C CA . GLN A 1 170 ? -39.587 11.299 73.599 1.00 80.25 170 GLN A CA 1
ATOM 1278 C C . GLN A 1 170 ? -40.874 10.915 74.345 1.00 80.25 170 GLN A C 1
ATOM 1280 O O . GLN A 1 170 ? -41.231 11.582 75.312 1.00 80.25 170 GLN A O 1
ATOM 1285 N N . GLN A 1 171 ? -41.551 9.836 73.938 1.00 78.62 171 GLN A N 1
ATOM 1286 C CA . GLN A 1 171 ? -42.773 9.358 74.599 1.00 78.62 171 GLN A CA 1
ATOM 1287 C C . GLN A 1 171 ? -42.521 8.844 76.020 1.00 78.62 171 GLN A C 1
ATOM 1289 O O . GLN A 1 171 ? -43.323 9.098 76.915 1.00 78.62 171 GLN A O 1
ATOM 1294 N N . ILE A 1 172 ? -41.420 8.119 76.232 1.00 75.88 172 ILE A N 1
ATOM 1295 C CA . ILE A 1 172 ? -41.055 7.576 77.550 1.00 75.88 172 ILE A CA 1
ATOM 1296 C C . ILE A 1 172 ? -40.392 8.661 78.424 1.00 75.88 172 ILE A C 1
ATOM 1298 O O . ILE A 1 172 ? -40.390 8.549 79.646 1.00 75.88 172 ILE A O 1
ATOM 1302 N N . GLY A 1 173 ? -39.861 9.729 77.818 1.00 74.62 173 GLY A N 1
ATOM 1303 C CA . GLY A 1 173 ? -39.338 10.903 78.520 1.00 74.62 173 GLY A CA 1
ATOM 1304 C C . GLY A 1 173 ? -37.928 10.737 79.092 1.00 74.62 173 GLY A C 1
ATOM 1305 O O . GLY A 1 173 ? -37.549 11.497 79.978 1.00 74.62 173 GLY A O 1
ATOM 1306 N N . PHE A 1 174 ? -37.146 9.760 78.620 1.00 76.81 174 PHE A N 1
ATOM 1307 C CA . PHE A 1 174 ? -35.751 9.589 79.042 1.00 76.81 174 PHE A CA 1
ATOM 1308 C C . PHE A 1 174 ? -34.775 10.188 78.026 1.00 76.81 174 PHE A C 1
ATOM 1310 O O . PHE A 1 174 ? -35.008 10.130 76.826 1.00 76.81 174 PHE A O 1
ATOM 1317 N N . ASP A 1 175 ? -33.631 10.683 78.486 1.00 78.44 175 ASP A N 1
ATOM 1318 C CA . ASP A 1 175 ? -32.553 11.182 77.639 1.00 78.44 175 ASP A CA 1
ATOM 1319 C C . ASP A 1 175 ? -31.328 10.271 77.689 1.00 78.44 175 ASP A C 1
ATOM 1321 O O . ASP A 1 175 ? -31.007 9.653 78.704 1.00 78.44 175 ASP A O 1
ATOM 1325 N N . LEU A 1 176 ? -30.612 10.202 76.570 1.00 77.25 176 LEU A N 1
ATOM 1326 C CA . LEU A 1 176 ? -29.320 9.529 76.481 1.00 77.25 176 LEU A CA 1
ATOM 1327 C C . LEU A 1 176 ? -28.239 10.596 76.380 1.00 77.25 176 LEU A C 1
ATOM 1329 O O . LEU A 1 176 ? -28.155 11.292 75.369 1.00 77.25 176 LEU A O 1
ATOM 1333 N N . ILE A 1 177 ? -27.418 10.725 77.421 1.00 80.12 177 ILE A N 1
ATOM 1334 C CA . ILE A 1 177 ? -26.380 11.757 77.493 1.00 80.12 177 ILE A CA 1
ATOM 1335 C C . ILE A 1 177 ? -25.001 11.088 77.512 1.00 80.12 177 ILE A C 1
ATOM 1337 O O . ILE A 1 177 ? -24.777 10.151 78.286 1.00 80.12 177 ILE A O 1
ATOM 1341 N N . PRO A 1 178 ? -24.044 11.541 76.684 1.00 79.44 178 PRO A N 1
ATOM 1342 C CA . PRO A 1 178 ? -22.663 11.102 76.800 1.00 79.44 178 PRO A CA 1
ATOM 1343 C C . PRO A 1 178 ? -22.041 11.661 78.089 1.00 79.44 178 PRO A C 1
ATOM 1345 O O . PRO A 1 178 ? -21.968 12.869 78.298 1.00 79.44 178 PRO A O 1
ATOM 1348 N N . TYR A 1 179 ? -21.550 10.777 78.957 1.00 78.38 179 TYR A N 1
ATOM 1349 C CA . TYR A 1 179 ? -20.883 11.126 80.208 1.00 78.38 179 TYR A CA 1
ATOM 1350 C C . TYR A 1 179 ? -19.644 10.257 80.431 1.00 78.38 179 TYR A C 1
ATOM 1352 O O . TYR A 1 179 ? -19.740 9.038 80.547 1.00 78.38 179 TYR A O 1
ATOM 1360 N N . ARG A 1 180 ? -18.460 10.878 80.538 1.00 77.81 180 ARG A N 1
ATOM 1361 C CA . ARG A 1 180 ? -17.175 10.195 80.812 1.00 77.81 180 ARG A CA 1
ATOM 1362 C C . ARG A 1 180 ? -16.963 8.936 79.950 1.00 77.81 180 ARG A C 1
ATOM 1364 O O . ARG A 1 180 ? -16.744 7.847 80.480 1.00 77.81 180 ARG A O 1
ATOM 1371 N N . ASN A 1 181 ? -17.038 9.106 78.629 1.00 80.50 181 ASN A N 1
ATOM 1372 C CA . ASN A 1 181 ? -16.809 8.059 77.625 1.00 80.50 181 ASN A CA 1
ATOM 1373 C C . ASN A 1 181 ? -17.828 6.896 77.628 1.00 80.50 181 ASN A C 1
ATOM 1375 O O . ASN A 1 181 ? -17.532 5.803 77.154 1.00 80.50 181 ASN A O 1
ATOM 1379 N N . ARG A 1 182 ? -19.029 7.110 78.178 1.00 76.56 182 ARG A N 1
ATOM 1380 C CA . ARG A 1 182 ? -20.156 6.164 78.135 1.00 76.56 182 ARG A CA 1
ATOM 1381 C C . ARG A 1 182 ? -21.476 6.909 77.990 1.00 76.56 182 ARG A C 1
ATOM 1383 O O . ARG A 1 182 ? -21.585 8.054 78.414 1.00 76.56 182 ARG A O 1
ATOM 1390 N N . VAL A 1 183 ? -22.480 6.256 77.420 1.00 75.75 183 VAL A N 1
ATOM 1391 C CA . VAL A 1 183 ? -23.837 6.807 77.325 1.00 75.75 183 VAL A CA 1
ATOM 1392 C C . VAL A 1 183 ? -24.622 6.408 78.575 1.00 75.75 183 VAL A C 1
ATOM 1394 O O . VAL A 1 183 ? -24.705 5.221 78.910 1.00 75.75 183 VAL A O 1
ATOM 1397 N N . VAL A 1 184 ? -25.164 7.400 79.284 1.00 76.75 184 VAL A N 1
ATOM 1398 C CA . VAL A 1 184 ? -26.009 7.210 80.472 1.00 76.75 184 VAL A CA 1
ATOM 1399 C C . VAL A 1 184 ? -27.462 7.553 80.153 1.00 76.75 184 VAL A C 1
ATOM 1401 O O . VAL A 1 184 ? -27.722 8.465 79.371 1.00 76.75 184 VAL A O 1
ATOM 1404 N N . ILE A 1 185 ? -28.391 6.810 80.759 1.00 77.81 185 ILE A N 1
ATOM 1405 C CA . ILE A 1 185 ? -29.832 7.063 80.661 1.00 77.81 185 ILE A CA 1
ATOM 1406 C C . ILE A 1 185 ? -30.223 8.018 81.791 1.00 77.81 185 ILE A C 1
ATOM 1408 O O . ILE A 1 185 ? -29.953 7.731 82.958 1.00 77.81 185 ILE A O 1
ATOM 1412 N N . VAL A 1 186 ? -30.843 9.139 81.443 1.00 78.88 186 VAL A N 1
ATOM 1413 C CA . VAL A 1 186 ? -31.356 10.155 82.365 1.00 78.88 186 VAL A CA 1
ATOM 1414 C C . VAL A 1 186 ? -32.876 10.140 82.284 1.00 78.88 186 VAL A C 1
ATOM 1416 O O . VAL A 1 186 ? -33.428 10.089 81.194 1.00 78.88 186 VAL A O 1
ATOM 1419 N N . VAL A 1 187 ? -33.552 10.155 83.428 1.00 79.50 187 VAL A N 1
ATOM 1420 C CA . VAL A 1 187 ? -35.020 10.190 83.522 1.00 79.50 187 VAL A CA 1
ATOM 1421 C C . VAL A 1 187 ? -35.488 11.493 84.168 1.00 79.50 187 VAL A C 1
ATOM 1423 O O . VAL A 1 187 ? -34.680 12.147 84.838 1.00 79.50 187 VAL A O 1
ATOM 1426 N N . PRO A 1 188 ? -36.763 11.881 83.982 1.00 76.44 188 PRO A N 1
ATOM 1427 C CA . PRO A 1 188 ? -37.325 13.083 84.578 1.00 76.44 188 PRO A CA 1
ATOM 1428 C C . PRO A 1 188 ? -37.193 13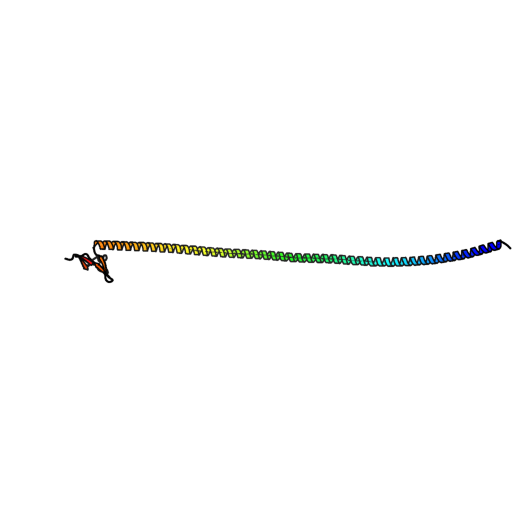.097 86.104 1.00 76.44 188 PRO A C 1
ATOM 1430 O O . PRO A 1 188 ? -37.140 12.062 86.774 1.00 76.44 188 PRO A O 1
ATOM 1433 N N . GLN A 1 189 ? -37.146 14.300 86.672 1.00 72.38 189 GLN A N 1
ATOM 1434 C CA . GLN A 1 189 ? -37.031 14.484 88.115 1.00 72.38 189 GLN A CA 1
ATOM 1435 C C . GLN A 1 189 ? -38.248 13.878 88.834 1.00 72.38 189 GLN A C 1
ATOM 1437 O O . GLN A 1 189 ? -39.387 14.191 88.499 1.00 72.38 189 GLN A O 1
ATOM 1442 N N . GLY A 1 190 ? -38.001 13.026 89.834 1.00 73.75 190 GLY A N 1
ATOM 1443 C CA . GLY A 1 190 ? -39.053 12.278 90.536 1.00 73.75 190 GLY A CA 1
ATOM 1444 C C . GLY A 1 190 ? -39.324 10.884 89.961 1.00 73.75 190 GLY A C 1
ATOM 1445 O O . GLY A 1 190 ? -40.229 10.203 90.432 1.00 73.75 190 GLY A O 1
ATOM 1446 N N . GLU A 1 191 ? -38.540 10.428 88.982 1.00 77.25 191 GLU A N 1
ATOM 1447 C CA . GLU A 1 191 ? -38.589 9.063 88.455 1.00 77.25 191 GLU A CA 1
ATOM 1448 C C . GLU A 1 191 ? -37.235 8.358 88.627 1.00 77.25 191 GLU A C 1
ATOM 1450 O O . GLU A 1 191 ? -36.174 8.984 88.658 1.00 77.25 191 GLU A O 1
ATOM 1455 N N . THR A 1 192 ? -37.257 7.033 88.771 1.00 75.62 192 THR A N 1
ATOM 1456 C CA . THR A 1 192 ? -36.055 6.200 88.896 1.00 75.62 192 THR A CA 1
ATOM 1457 C C . THR A 1 192 ? -36.070 5.065 87.881 1.00 75.62 192 THR A C 1
ATOM 1459 O O . THR A 1 192 ? -37.107 4.479 87.565 1.00 75.62 192 THR A O 1
ATOM 1462 N N . ILE A 1 193 ? -34.890 4.740 87.350 1.00 72.44 193 ILE A N 1
ATOM 1463 C CA . ILE A 1 193 ? -34.712 3.608 86.442 1.00 72.44 193 ILE A CA 1
ATOM 1464 C C . ILE A 1 193 ? -34.419 2.369 87.278 1.00 72.44 193 ILE A C 1
ATOM 1466 O O . ILE A 1 193 ? -33.413 2.306 87.985 1.00 72.44 193 ILE A O 1
ATOM 1470 N N . THR A 1 194 ? -35.259 1.348 87.147 1.00 74.06 194 THR A N 1
ATOM 1471 C CA . THR A 1 194 ? -35.047 0.051 87.796 1.00 74.06 194 THR A CA 1
ATOM 1472 C C . THR A 1 194 ? -34.854 -1.041 86.757 1.00 74.06 194 THR A C 1
ATOM 1474 O O . THR A 1 194 ? -35.420 -1.002 85.662 1.00 74.06 194 THR A O 1
ATOM 1477 N N . ARG A 1 195 ? -34.021 -2.036 87.081 1.00 73.12 195 ARG A N 1
ATOM 1478 C CA . ARG A 1 195 ? -33.868 -3.219 86.230 1.00 73.12 195 ARG A CA 1
ATOM 1479 C C . ARG A 1 195 ? -35.198 -3.962 86.195 1.00 73.12 195 ARG A C 1
ATOM 1481 O O . ARG A 1 195 ? -35.782 -4.233 87.241 1.00 73.12 195 ARG A O 1
ATOM 1488 N N . TRP A 1 196 ? -35.640 -4.318 84.999 1.00 73.19 196 TRP A N 1
ATOM 1489 C CA . TRP A 1 196 ? -36.887 -5.041 84.795 1.00 73.19 196 TRP A CA 1
ATOM 1490 C C . TRP A 1 196 ? -36.621 -6.375 84.102 1.00 73.19 196 TRP A C 1
ATOM 1492 O O . TRP A 1 196 ? -35.704 -6.493 83.291 1.00 73.19 196 TRP A O 1
ATOM 1502 N N . SER A 1 197 ? -37.407 -7.395 84.435 1.00 67.19 197 SER A N 1
ATOM 1503 C CA . SER A 1 197 ? -37.462 -8.646 83.684 1.00 67.19 197 SER A CA 1
ATOM 1504 C C . SER A 1 197 ? -38.919 -9.024 83.465 1.00 67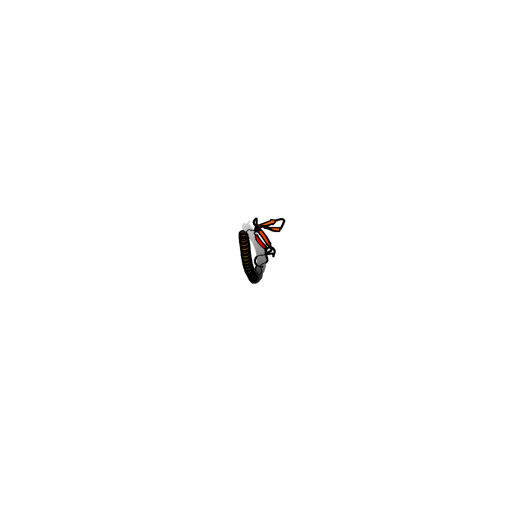.19 197 SER A C 1
ATOM 1506 O O . SER A 1 197 ? -39.624 -9.326 84.429 1.00 67.19 197 SER A O 1
ATOM 1508 N N . ALA A 1 198 ? -39.358 -9.017 82.211 1.00 63.62 198 ALA A N 1
ATOM 1509 C CA . ALA A 1 198 ? -40.661 -9.526 81.811 1.00 63.62 198 ALA A CA 1
ATOM 1510 C C . ALA A 1 198 ? -40.490 -10.822 81.004 1.00 63.62 198 ALA A C 1
ATOM 1512 O O . ALA A 1 198 ? -39.713 -10.828 80.043 1.00 63.62 198 ALA A O 1
ATOM 1513 N N . PRO A 1 199 ? -41.191 -11.913 81.363 1.00 59.66 199 PRO A N 1
ATOM 1514 C CA . PRO A 1 199 ? -41.228 -13.119 80.543 1.00 59.66 199 PRO A CA 1
ATOM 1515 C C . PRO A 1 199 ? -41.840 -12.805 79.170 1.00 59.66 199 PRO A C 1
ATOM 1517 O O . PRO A 1 199 ? -42.909 -12.206 79.100 1.00 59.66 199 PRO A O 1
ATOM 1520 N N . GLY A 1 200 ? -41.165 -13.184 78.082 1.00 61.44 200 GLY A N 1
ATOM 1521 C CA . GLY A 1 200 ? -41.681 -13.057 76.709 1.00 61.44 200 GLY A CA 1
ATOM 1522 C C . GLY A 1 200 ? -41.484 -11.699 76.020 1.00 61.44 200 GLY A C 1
ATOM 1523 O O . GLY A 1 200 ? -41.680 -11.612 74.815 1.00 61.44 200 GLY A O 1
ATOM 1524 N N . LEU A 1 201 ? -41.047 -10.655 76.735 1.00 61.09 201 LEU A N 1
ATOM 1525 C CA . LEU A 1 201 ? -40.736 -9.328 76.162 1.00 61.09 201 LEU A CA 1
ATOM 1526 C C . LEU A 1 201 ? -39.227 -9.063 76.045 1.00 61.09 201 LEU A C 1
ATOM 1528 O O . LEU A 1 201 ? -38.803 -7.970 75.668 1.00 61.09 201 LEU A O 1
ATOM 1532 N N . SER A 1 202 ? -38.403 -10.069 76.349 1.00 53.00 202 SER A N 1
ATOM 1533 C CA . SER A 1 202 ? -36.946 -9.956 76.340 1.00 53.00 202 SER A CA 1
ATOM 1534 C C . SER A 1 202 ? -36.368 -9.580 74.985 1.00 53.00 202 SER A C 1
ATOM 1536 O O . SER A 1 202 ? -35.243 -9.100 74.956 1.00 53.00 202 SER A O 1
ATOM 1538 N N . ASP A 1 203 ? -37.077 -9.795 73.882 1.00 51.75 203 ASP A N 1
ATOM 1539 C CA . ASP A 1 203 ? -36.497 -9.701 72.538 1.00 51.75 203 ASP A CA 1
ATOM 1540 C C . ASP A 1 203 ? -36.745 -8.349 71.856 1.00 51.75 203 ASP A C 1
ATOM 1542 O O . ASP A 1 203 ? -36.184 -8.097 70.797 1.00 51.75 203 ASP A O 1
ATOM 1546 N N . LEU A 1 204 ? -37.512 -7.449 72.489 1.00 47.34 204 LEU A N 1
ATOM 1547 C CA . LEU A 1 204 ? -37.971 -6.195 71.874 1.00 47.34 204 LEU A CA 1
ATOM 1548 C C . LEU A 1 204 ? -37.374 -4.909 72.474 1.00 47.34 204 LEU A C 1
ATOM 1550 O O . LEU A 1 204 ? -37.390 -3.877 71.815 1.00 47.34 204 LEU A O 1
ATOM 1554 N N . ALA A 1 205 ? -36.821 -4.933 73.692 1.00 53.78 205 ALA A N 1
ATOM 1555 C CA . ALA A 1 205 ? -36.265 -3.728 74.323 1.00 53.78 205 ALA A CA 1
ATOM 1556 C C . ALA A 1 205 ? -35.024 -4.047 75.172 1.00 53.78 205 ALA A C 1
ATOM 1558 O O . ALA A 1 205 ? -35.124 -4.396 76.348 1.00 53.78 205 ALA A O 1
ATOM 1559 N N . ARG A 1 206 ? -33.822 -3.930 74.594 1.00 57.81 206 ARG A N 1
ATOM 1560 C CA . ARG A 1 206 ? -32.551 -4.123 75.317 1.00 57.81 206 ARG A CA 1
ATOM 1561 C C . ARG A 1 206 ? -31.637 -2.920 75.128 1.00 57.81 206 ARG A C 1
ATOM 1563 O O . ARG A 1 206 ? -31.205 -2.645 74.017 1.00 57.81 206 ARG A O 1
ATOM 1570 N N . TYR A 1 207 ? -31.236 -2.282 76.225 1.00 63.91 207 TYR A N 1
ATOM 1571 C CA . TYR A 1 207 ? -30.086 -1.377 76.225 1.00 63.91 207 TYR A CA 1
ATOM 1572 C C . TYR A 1 207 ? -28.862 -2.151 76.729 1.00 63.91 207 TYR A C 1
ATOM 1574 O O . TYR A 1 207 ? -28.854 -2.621 77.870 1.00 63.91 207 TYR A O 1
ATOM 1582 N N . ASN A 1 208 ? -27.852 -2.358 75.873 1.00 65.44 208 ASN A N 1
ATOM 1583 C CA . ASN A 1 208 ? -26.676 -3.202 76.162 1.00 65.44 208 ASN A CA 1
ATOM 1584 C C . ASN A 1 208 ? -27.040 -4.597 76.720 1.00 65.44 208 ASN A C 1
ATOM 1586 O O . ASN A 1 208 ? -26.423 -5.097 77.662 1.00 65.44 208 ASN A O 1
ATOM 1590 N N . GLY A 1 209 ? -28.100 -5.210 76.185 1.00 66.88 209 GLY A N 1
ATOM 1591 C CA . GLY A 1 209 ? -28.558 -6.538 76.603 1.00 66.88 209 GLY A CA 1
ATOM 1592 C C . GLY A 1 209 ? -29.396 -6.580 77.890 1.00 66.88 209 GLY A C 1
ATOM 1593 O O . GLY A 1 209 ? -29.724 -7.671 78.352 1.00 66.88 209 GLY A O 1
ATOM 1594 N N . ARG A 1 210 ? -29.747 -5.434 78.493 1.00 69.19 210 ARG A N 1
ATOM 1595 C CA . ARG A 1 210 ? -30.509 -5.358 79.754 1.00 69.19 210 ARG A CA 1
ATOM 1596 C C . ARG A 1 210 ? -31.813 -4.573 79.577 1.00 69.19 210 ARG A C 1
ATOM 1598 O O . ARG A 1 210 ? -31.854 -3.594 78.838 1.00 69.19 210 ARG A O 1
ATOM 1605 N N . MET A 1 211 ? -32.856 -5.014 80.280 1.00 70.38 211 MET A N 1
ATOM 1606 C CA . MET A 1 211 ? -34.172 -4.370 80.332 1.00 70.38 211 MET A CA 1
ATOM 1607 C C . MET A 1 211 ? -34.273 -3.441 81.544 1.00 70.38 211 MET A C 1
ATOM 1609 O O . MET A 1 211 ? -33.865 -3.793 82.658 1.00 70.38 211 MET A O 1
ATOM 1613 N N . PHE A 1 212 ? -34.853 -2.267 81.324 1.00 73.56 212 PHE A N 1
ATOM 1614 C CA . PHE A 1 212 ? -35.064 -1.244 82.338 1.00 73.56 212 PHE A CA 1
ATOM 1615 C C . PHE A 1 212 ? -36.501 -0.732 82.255 1.00 73.56 212 PHE A C 1
ATOM 1617 O O . PHE A 1 212 ? -37.068 -0.670 81.168 1.00 73.56 212 PHE A O 1
ATOM 1624 N N . ARG A 1 213 ? -37.082 -0.369 83.399 1.00 74.19 213 ARG A N 1
ATOM 1625 C CA . ARG A 1 213 ? -38.366 0.332 83.474 1.00 74.19 213 ARG A CA 1
ATOM 1626 C C . ARG A 1 213 ? -38.195 1.629 84.251 1.00 74.19 213 ARG A C 1
ATOM 1628 O O . ARG A 1 213 ? -37.432 1.669 85.221 1.00 74.19 213 ARG A O 1
ATOM 1635 N N . VAL A 1 214 ? -38.927 2.652 83.837 1.00 71.69 214 VAL A N 1
ATOM 1636 C CA . VAL A 1 214 ? -39.029 3.913 84.569 1.00 71.69 214 VAL A CA 1
ATOM 1637 C C . VAL A 1 214 ? -40.184 3.789 85.558 1.00 71.69 214 VAL A C 1
ATOM 1639 O O . VAL A 1 214 ? -41.274 3.352 85.192 1.00 71.69 214 VAL A O 1
ATOM 1642 N N . VAL A 1 215 ? -39.923 4.080 86.829 1.00 74.56 215 VAL A N 1
ATOM 1643 C CA . VAL A 1 215 ? -40.921 4.063 87.906 1.00 74.56 215 VAL A CA 1
ATOM 1644 C C . VAL A 1 215 ? -40.906 5.401 88.625 1.00 74.56 215 VAL A C 1
ATOM 1646 O O . VAL A 1 215 ? -39.842 5.984 88.829 1.00 74.56 215 VAL A O 1
ATOM 1649 N N . ARG A 1 216 ? -42.083 5.886 89.023 1.00 72.50 216 ARG A N 1
ATOM 1650 C CA . ARG A 1 216 ? -42.192 7.086 89.853 1.00 72.50 216 ARG A CA 1
ATOM 1651 C C . ARG A 1 216 ? -41.530 6.808 91.204 1.00 72.50 216 ARG A C 1
ATOM 1653 O O . ARG A 1 216 ? -41.731 5.733 91.764 1.00 72.50 216 ARG A O 1
ATOM 1660 N N . ALA A 1 217 ? -40.687 7.723 91.664 1.00 65.62 217 ALA A N 1
ATOM 1661 C CA . ALA A 1 217 ? -40.161 7.681 93.018 1.00 65.62 217 ALA A CA 1
ATOM 1662 C C . ALA A 1 217 ? -41.306 8.027 93.979 1.00 65.62 217 ALA A C 1
ATOM 1664 O O . ALA A 1 217 ? -42.022 9.000 93.729 1.00 65.62 217 ALA A O 1
ATOM 1665 N N . ASP A 1 218 ? -41.491 7.203 95.009 1.00 57.22 218 ASP A N 1
ATOM 1666 C CA . ASP A 1 218 ? -42.422 7.476 96.111 1.00 57.22 218 ASP A CA 1
ATOM 1667 C C . ASP A 1 218 ? -41.995 8.718 96.913 1.00 57.22 218 ASP A C 1
ATOM 1669 O O . ASP A 1 218 ? -40.767 8.910 97.110 1.00 57.22 218 ASP A O 1
#